Protein AF-A0A8H7WLV5-F1 (afdb_monomer_lite)

Secondary structure (DSSP, 8-state):
-PPPPPTTTTTSPPPTTEEEE---TTS-TTTTHHHHHHSSS--SEEEEES--SEETTEE--HHHHTS-TT-EEEEEEETT-TTS-HHHHHHHHHH-SSEEEEEEETT--TT---SSHHHHHHHHHHHHHHHHHHHH---TT--EEEEEEETTTTEEEEPPPBPPP---------EEEE---TTSTT---EEEE--

Structure (mmCIF, N/CA/C/O backbone):
data_AF-A0A8H7WLV5-F1
#
_entry.id   AF-A0A8H7WLV5-F1
#
loop_
_atom_site.group_PDB
_atom_site.id
_at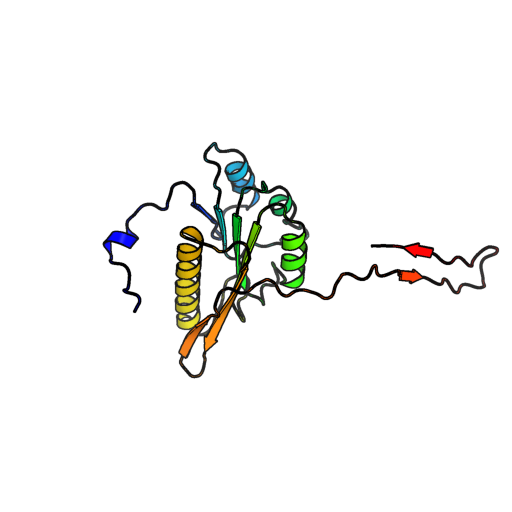om_site.type_symbol
_atom_site.label_atom_id
_atom_site.label_alt_id
_atom_site.label_comp_id
_atom_site.label_asym_id
_atom_site.label_entity_id
_atom_site.label_seq_id
_atom_site.pdbx_PDB_ins_code
_atom_site.Cartn_x
_atom_site.Cartn_y
_atom_site.Cartn_z
_atom_site.occupancy
_atom_site.B_iso_or_equiv
_atom_site.auth_seq_id
_atom_site.auth_comp_id
_atom_site.auth_asym_id
_atom_site.auth_atom_id
_atom_site.pdbx_PDB_model_num
ATOM 1 N N . MET A 1 1 ? 4.179 -26.508 -5.747 1.00 32.81 1 MET A N 1
ATOM 2 C CA . MET A 1 1 ? 3.896 -26.427 -7.196 1.00 32.81 1 MET A CA 1
ATOM 3 C C . MET A 1 1 ? 2.504 -25.824 -7.330 1.00 32.81 1 MET A C 1
ATOM 5 O O . MET A 1 1 ? 1.535 -26.512 -7.042 1.00 32.81 1 MET A O 1
ATOM 9 N N . ILE A 1 2 ? 2.402 -24.517 -7.576 1.00 32.66 2 ILE A N 1
ATOM 10 C CA . ILE A 1 2 ? 1.116 -23.800 -7.584 1.00 32.66 2 ILE A CA 1
ATOM 11 C C . ILE A 1 2 ? 0.597 -23.813 -9.023 1.00 32.66 2 ILE A C 1
ATOM 13 O O . ILE A 1 2 ? 1.328 -23.439 -9.938 1.00 32.66 2 ILE A O 1
ATOM 17 N N . ARG A 1 3 ? -0.619 -24.326 -9.232 1.00 37.84 3 ARG A N 1
ATOM 18 C CA . ARG A 1 3 ? -1.280 -24.312 -10.543 1.00 37.84 3 ARG A CA 1
ATOM 19 C C . ARG A 1 3 ? -1.907 -22.941 -10.768 1.00 37.84 3 ARG A C 1
ATOM 21 O O . ARG A 1 3 ? -2.529 -22.406 -9.856 1.00 37.84 3 ARG A O 1
ATOM 28 N N . ASN A 1 4 ? -1.775 -22.422 -11.986 1.00 33.53 4 ASN A N 1
ATOM 29 C CA . ASN A 1 4 ? -2.560 -21.273 -12.422 1.00 33.53 4 ASN A CA 1
ATOM 30 C C . ASN A 1 4 ? -4.058 -21.603 -12.291 1.00 33.53 4 ASN A C 1
ATOM 32 O O . ASN A 1 4 ? -4.455 -22.708 -12.686 1.00 33.53 4 ASN A O 1
ATOM 36 N N . PRO A 1 5 ? -4.873 -20.688 -11.740 1.00 37.78 5 PRO A N 1
ATOM 37 C CA . PRO A 1 5 ? -6.309 -20.890 -11.628 1.00 37.78 5 PRO A CA 1
ATOM 38 C C . PRO A 1 5 ? -6.937 -20.999 -13.019 1.00 37.78 5 PRO A C 1
ATOM 40 O O . PRO A 1 5 ? -6.483 -20.377 -13.984 1.00 37.78 5 PRO A O 1
ATOM 43 N N . SER A 1 6 ? -7.961 -21.841 -13.132 1.00 39.47 6 SER A N 1
ATOM 44 C CA . SER A 1 6 ? -8.638 -22.073 -14.410 1.00 39.47 6 SER A CA 1
ATOM 45 C C . SER A 1 6 ? -9.477 -20.850 -14.822 1.00 39.47 6 SER A C 1
ATOM 47 O O . SER A 1 6 ? -9.918 -20.099 -1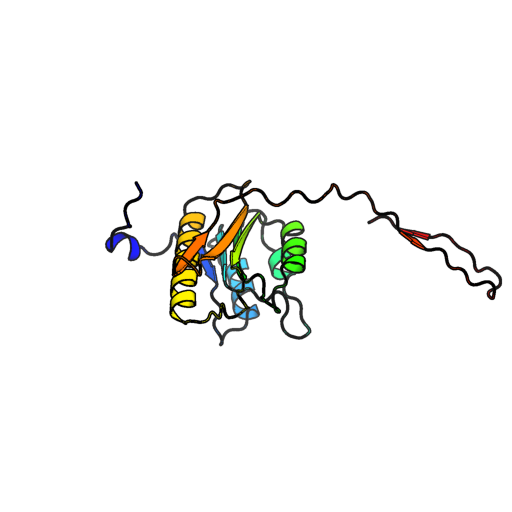3.949 1.00 39.47 6 SER A O 1
ATOM 49 N N . PRO A 1 7 ? -9.769 -20.655 -16.122 1.00 38.69 7 PRO A N 1
ATOM 50 C CA . PRO A 1 7 ? -10.591 -19.539 -16.603 1.00 38.69 7 PRO A CA 1
ATOM 51 C C . PRO A 1 7 ? -11.974 -19.430 -15.933 1.00 38.69 7 PRO A C 1
ATOM 53 O O . PRO A 1 7 ? -12.512 -18.335 -15.812 1.00 38.69 7 PRO A O 1
ATOM 56 N N . GLU A 1 8 ? -12.530 -20.542 -15.443 1.00 39.97 8 GLU A N 1
ATOM 57 C CA . GLU A 1 8 ? -13.825 -20.587 -14.742 1.00 39.97 8 GLU A CA 1
ATOM 58 C C . GLU A 1 8 ? -13.764 -20.024 -13.310 1.00 39.97 8 GLU A C 1
ATOM 60 O O . GLU A 1 8 ? -14.778 -19.622 -12.734 1.00 39.97 8 GLU A O 1
ATOM 65 N N . GLU A 1 9 ? -12.569 -19.960 -12.720 1.00 42.94 9 GLU A N 1
ATOM 66 C CA . GLU A 1 9 ? -12.344 -19.377 -11.394 1.00 42.94 9 GLU A CA 1
ATOM 67 C C . GLU A 1 9 ? -12.335 -17.840 -11.446 1.00 42.94 9 GLU A C 1
ATOM 69 O O . GLU A 1 9 ? -12.682 -17.185 -10.465 1.00 42.94 9 GLU A O 1
ATOM 74 N N . ILE A 1 10 ? -12.033 -17.275 -12.621 1.00 46.69 10 ILE A N 1
ATOM 75 C CA . ILE A 1 10 ? -11.990 -15.831 -12.903 1.00 46.69 10 ILE A CA 1
ATOM 76 C C . ILE A 1 10 ? -13.409 -15.246 -13.053 1.00 46.69 10 ILE A C 1
ATOM 78 O O . ILE A 1 10 ? -13.617 -14.056 -12.838 1.00 46.69 10 ILE A O 1
ATOM 82 N N . THR A 1 11 ? -14.411 -16.074 -13.371 1.00 37.88 11 THR A N 1
ATOM 83 C CA . THR A 1 11 ? -15.799 -15.632 -13.612 1.00 37.88 11 THR A CA 1
ATOM 84 C C . THR A 1 11 ? -16.704 -15.664 -12.381 1.00 37.88 11 THR A C 1
ATOM 86 O O . THR A 1 11 ? -17.881 -15.311 -12.477 1.00 37.88 11 THR A O 1
ATOM 89 N N . ARG A 1 12 ? -16.208 -16.104 -11.217 1.00 38.47 12 ARG A N 1
ATOM 90 C CA . ARG A 1 12 ? -17.021 -16.090 -9.994 1.00 38.47 12 ARG A CA 1
ATOM 91 C C . ARG A 1 12 ? -17.191 -14.642 -9.522 1.00 38.47 12 ARG A C 1
ATOM 93 O O . ARG A 1 12 ? -16.189 -13.935 -9.422 1.00 38.47 12 ARG A O 1
ATOM 100 N N . PRO A 1 13 ? -18.421 -14.187 -9.212 1.00 43.72 13 PRO A N 1
ATOM 101 C CA . PRO A 1 13 ? -18.597 -12.879 -8.597 1.00 43.72 13 PRO A CA 1
ATOM 102 C C . PRO A 1 13 ? -17.759 -12.824 -7.311 1.00 43.72 13 PRO A C 1
ATOM 104 O O . PRO A 1 13 ? -17.669 -13.844 -6.612 1.00 43.72 13 PRO A O 1
ATOM 107 N N . PRO A 1 14 ? -17.125 -11.678 -7.000 1.00 45.34 14 PRO A N 1
ATOM 108 C CA . PRO A 1 14 ? -16.329 -11.558 -5.790 1.00 45.34 14 PRO A CA 1
ATOM 109 C C . PRO A 1 14 ? -17.186 -11.944 -4.573 1.00 45.34 14 PRO A C 1
ATOM 111 O O . PRO A 1 14 ? -18.399 -11.701 -4.577 1.00 45.34 14 PRO A O 1
ATOM 114 N N . PRO A 1 15 ? -16.595 -12.570 -3.537 1.00 48.91 15 PRO A N 1
ATOM 115 C CA . PRO A 1 15 ? -17.308 -12.854 -2.299 1.00 48.91 15 PRO A CA 1
ATOM 116 C C . PRO A 1 15 ? -18.013 -11.586 -1.813 1.00 48.91 15 PRO A C 1
ATOM 118 O O . PRO A 1 15 ? -17.428 -10.505 -1.882 1.00 48.91 15 PRO A O 1
ATOM 121 N N . ARG A 1 16 ? -19.245 -11.722 -1.310 1.00 47.66 16 ARG A N 1
ATOM 122 C CA . ARG A 1 16 ? -20.119 -10.601 -0.906 1.00 47.66 16 ARG A CA 1
ATOM 123 C C . ARG A 1 16 ? -19.514 -9.661 0.157 1.00 47.66 16 ARG A C 1
ATOM 125 O O . ARG A 1 16 ? -20.081 -8.607 0.401 1.00 47.66 16 ARG A O 1
ATOM 132 N N . ASP A 1 17 ? -18.358 -10.014 0.719 1.00 55.78 17 ASP A N 1
ATOM 133 C CA . ASP A 1 17 ? -17.666 -9.302 1.798 1.00 55.78 17 ASP A CA 1
ATOM 134 C C . ASP A 1 17 ? -16.475 -8.443 1.329 1.00 55.78 17 ASP A C 1
ATOM 136 O O . ASP A 1 17 ? -15.758 -7.892 2.166 1.00 55.78 17 ASP A O 1
ATOM 140 N N . LEU A 1 18 ? -16.203 -8.365 0.019 1.00 49.47 18 LEU A N 1
ATOM 141 C CA . LEU A 1 18 ? -15.077 -7.600 -0.525 1.00 49.47 18 LEU A CA 1
ATOM 142 C C . LEU A 1 18 ? -15.554 -6.309 -1.193 1.00 49.47 18 LEU A C 1
ATOM 144 O O . LEU A 1 18 ? -16.202 -6.348 -2.237 1.00 49.47 18 LEU A O 1
ATOM 148 N N . THR A 1 19 ? -15.128 -5.168 -0.649 1.00 67.25 19 THR A N 1
ATOM 149 C CA . THR A 1 19 ? -15.231 -3.877 -1.340 1.00 67.25 19 THR A CA 1
ATOM 150 C C . THR A 1 19 ? -13.873 -3.509 -1.935 1.00 67.25 19 THR A C 1
ATOM 152 O O . THR A 1 19 ? -12.899 -3.289 -1.210 1.00 67.25 19 THR A O 1
ATOM 155 N N . LEU A 1 20 ? -13.800 -3.465 -3.268 1.00 54.56 20 LEU A N 1
ATOM 156 C CA . LEU A 1 20 ? -12.628 -3.005 -4.012 1.00 54.56 20 LEU A CA 1
ATOM 157 C C . LEU A 1 20 ? -12.786 -1.520 -4.339 1.00 54.56 20 LEU A C 1
ATOM 159 O O . LEU A 1 20 ? -13.750 -1.128 -4.996 1.00 54.56 20 LEU A O 1
ATOM 163 N N . LEU A 1 21 ? -11.821 -0.706 -3.921 1.00 59.03 21 LEU A N 1
ATOM 164 C CA . LEU A 1 21 ? -11.790 0.720 -4.216 1.00 59.03 21 LEU A CA 1
ATOM 165 C C . LEU A 1 21 ? -10.632 1.004 -5.169 1.00 59.03 21 LEU A C 1
ATOM 167 O O . LEU A 1 21 ? -9.464 0.953 -4.781 1.00 59.03 21 LEU A O 1
ATOM 171 N N . ALA A 1 22 ? -10.974 1.297 -6.421 1.00 43.03 22 ALA A N 1
ATOM 172 C CA . ALA A 1 22 ? -10.044 1.803 -7.422 1.00 43.03 22 ALA A CA 1
ATOM 173 C C . ALA A 1 22 ? -10.289 3.306 -7.641 1.00 43.03 22 ALA A C 1
ATOM 175 O O . ALA A 1 22 ? -11.436 3.759 -7.544 1.00 43.03 22 ALA A O 1
ATOM 176 N N . PRO A 1 23 ? -9.252 4.099 -7.957 1.00 40.16 23 PRO A N 1
ATOM 177 C CA . PRO A 1 23 ? -9.431 5.504 -8.292 1.00 40.16 23 PRO A CA 1
ATOM 178 C C . PRO A 1 23 ? -10.217 5.638 -9.607 1.00 40.16 23 PRO A C 1
ATOM 180 O O . PRO A 1 23 ? -9.694 5.441 -10.700 1.00 40.16 23 PRO A O 1
ATOM 183 N N . SER A 1 24 ? -11.492 6.012 -9.517 1.00 37.00 24 SER A N 1
ATOM 184 C CA . SER A 1 24 ? -12.191 6.646 -10.635 1.00 37.00 24 SER A CA 1
ATOM 185 C C . SER A 1 24 ? -11.744 8.105 -10.699 1.00 37.00 24 SER A C 1
ATOM 187 O O . SER A 1 24 ? -11.886 8.843 -9.725 1.00 37.00 24 SER A O 1
ATOM 189 N N . SER A 1 25 ? -11.252 8.553 -11.855 1.00 43.41 25 SER A N 1
ATOM 190 C CA . SER A 1 25 ? -10.882 9.954 -12.109 1.00 43.41 25 SER A CA 1
ATOM 191 C C . SER A 1 25 ? -12.072 10.930 -12.084 1.00 43.41 25 SER A C 1
ATOM 193 O O . SER A 1 25 ? -11.874 12.132 -12.252 1.00 43.41 25 SER A O 1
ATOM 195 N N . SER A 1 26 ? -13.301 10.445 -11.862 1.00 42.16 26 SER A N 1
ATOM 196 C CA . SER A 1 26 ? -14.536 11.230 -12.000 1.00 42.16 26 SER A CA 1
ATOM 197 C C . SER A 1 26 ? -15.448 11.256 -10.770 1.00 42.16 26 SER A C 1
ATOM 199 O O . SER A 1 26 ? -16.404 12.027 -10.764 1.00 42.16 26 SER A O 1
ATOM 201 N N . LEU A 1 27 ? -15.164 10.486 -9.712 1.00 39.72 27 LEU A N 1
ATOM 202 C CA . LEU A 1 27 ? -16.006 10.453 -8.509 1.00 39.72 27 LEU A CA 1
ATOM 203 C C . LEU A 1 27 ? -15.229 10.899 -7.272 1.00 39.72 27 LEU A C 1
ATOM 205 O O . LEU A 1 27 ? -14.125 10.436 -6.981 1.00 39.72 27 LEU A O 1
ATOM 209 N N . SER A 1 28 ? -15.813 11.851 -6.549 1.00 44.19 28 SER A N 1
ATOM 210 C CA . SER A 1 28 ? -15.274 12.364 -5.300 1.00 44.19 28 SER A CA 1
ATOM 211 C C . SER A 1 28 ? -15.288 11.254 -4.257 1.00 44.19 28 SER A C 1
ATOM 213 O O . SER A 1 28 ? -16.287 10.578 -4.039 1.00 44.19 28 SER A O 1
ATOM 215 N N . THR A 1 29 ? -14.179 11.102 -3.543 1.00 47.47 29 THR A N 1
ATOM 216 C CA . THR A 1 29 ? -14.049 10.136 -2.457 1.00 47.47 29 THR A CA 1
ATOM 217 C C . THR A 1 29 ? -15.059 10.335 -1.317 1.00 47.47 29 THR A C 1
ATOM 219 O O . THR A 1 29 ? -15.290 9.423 -0.529 1.00 47.47 29 THR A O 1
ATOM 222 N N . ARG A 1 30 ? -15.689 11.517 -1.246 1.00 45.19 30 ARG A N 1
ATOM 223 C CA . ARG A 1 30 ? -16.778 11.820 -0.308 1.00 45.19 30 ARG A CA 1
ATOM 224 C C . ARG A 1 30 ? -18.106 11.152 -0.658 1.00 45.19 30 ARG A C 1
ATOM 226 O O . ARG A 1 30 ? -18.938 11.050 0.233 1.00 45.19 30 ARG A O 1
ATOM 233 N N . ASP A 1 31 ? -18.301 10.704 -1.895 1.00 49.72 31 ASP A N 1
ATOM 234 C CA . ASP A 1 31 ? -19.613 10.219 -2.335 1.00 49.72 31 ASP A CA 1
ATOM 235 C C . ASP A 1 31 ? -19.831 8.738 -1.984 1.00 49.72 31 ASP A C 1
ATOM 237 O O . ASP A 1 31 ? -20.970 8.307 -1.865 1.00 49.72 31 ASP A O 1
ATOM 241 N N . TRP A 1 32 ? -18.761 7.965 -1.744 1.00 53.06 32 TRP A N 1
ATOM 242 C CA . TRP A 1 32 ? -18.855 6.517 -1.500 1.00 53.06 32 TRP A CA 1
ATOM 243 C C . TRP A 1 32 ? -18.393 6.054 -0.112 1.00 53.06 32 TRP A C 1
ATOM 245 O O . TRP A 1 32 ? -18.876 5.031 0.364 1.00 53.06 32 TRP A O 1
ATOM 255 N N . LEU A 1 33 ? -17.499 6.779 0.577 1.00 52.62 33 LEU A N 1
ATOM 256 C CA . LEU A 1 33 ? -17.068 6.403 1.937 1.00 52.62 33 LEU A CA 1
ATOM 257 C C . LEU A 1 33 ? -18.229 6.359 2.943 1.00 52.62 33 LEU A C 1
ATOM 259 O O . LEU A 1 33 ? -18.314 5.377 3.678 1.00 52.62 33 LEU A O 1
ATOM 263 N N . PRO A 1 34 ? -19.156 7.340 2.963 1.00 49.75 34 PRO A N 1
ATOM 264 C CA . PRO A 1 34 ? -20.354 7.232 3.786 1.00 49.75 34 PRO A CA 1
ATOM 265 C C . PRO A 1 34 ? -21.195 6.015 3.388 1.00 49.75 34 PRO A C 1
ATOM 267 O O . PRO A 1 34 ? -21.718 5.327 4.248 1.00 49.75 34 PRO A O 1
ATOM 270 N N . GLN A 1 35 ? -21.283 5.690 2.100 1.00 43.31 35 GLN A N 1
ATOM 271 C CA . GLN A 1 35 ? -22.121 4.591 1.625 1.00 43.31 35 GLN A CA 1
ATOM 272 C C . GLN A 1 35 ? -21.576 3.211 2.041 1.00 43.31 35 GLN A C 1
ATOM 274 O O . GLN A 1 35 ? -22.338 2.378 2.517 1.00 43.31 35 GLN A O 1
ATOM 279 N N . VAL A 1 36 ? -20.252 3.010 2.006 1.00 49.59 36 VAL A N 1
ATOM 280 C CA . VAL A 1 36 ? -19.587 1.816 2.577 1.00 49.59 36 VAL A CA 1
ATOM 281 C C . VAL A 1 36 ? -19.736 1.749 4.105 1.00 49.59 36 VAL A C 1
ATOM 283 O O . VAL A 1 36 ? -19.780 0.661 4.671 1.00 49.59 36 VAL A O 1
ATOM 286 N N . LEU A 1 37 ? -19.832 2.898 4.782 1.00 49.81 37 LEU A N 1
ATOM 287 C CA . LEU A 1 37 ? -20.054 2.978 6.229 1.00 49.81 37 LEU A CA 1
ATOM 288 C C . LEU A 1 37 ? -21.523 2.746 6.645 1.00 49.81 37 LEU A C 1
ATOM 290 O O . LEU A 1 37 ? -21.756 2.475 7.822 1.00 49.81 37 LEU A O 1
ATOM 294 N N . PHE A 1 38 ? -22.498 2.857 5.729 1.00 45.75 38 PHE A N 1
ATOM 295 C CA . PHE A 1 38 ? -23.932 2.869 6.067 1.00 45.75 38 PHE A CA 1
ATOM 296 C C . PHE A 1 38 ? -24.814 1.829 5.344 1.00 45.75 38 PHE A C 1
ATOM 298 O O . PHE A 1 38 ? -25.936 1.614 5.805 1.00 45.75 38 PHE A O 1
ATOM 305 N N . ASP A 1 39 ? -24.355 1.144 4.288 1.00 42.94 39 ASP A N 1
ATOM 306 C CA . ASP A 1 39 ? -25.128 0.061 3.657 1.00 42.94 39 ASP A CA 1
ATOM 307 C C . ASP A 1 39 ? -24.898 -1.298 4.351 1.00 42.94 39 ASP A C 1
ATOM 309 O O . ASP A 1 39 ? -23.778 -1.731 4.608 1.00 42.94 39 ASP A O 1
ATOM 313 N N . THR A 1 40 ? -26.002 -1.984 4.655 1.00 40.12 40 THR A N 1
ATOM 314 C CA . THR A 1 40 ? -26.174 -3.166 5.526 1.00 40.12 40 THR A CA 1
ATOM 315 C C . THR A 1 40 ? -25.571 -4.490 5.019 1.00 40.12 40 THR A C 1
ATOM 317 O O . THR A 1 40 ? -26.116 -5.568 5.261 1.00 40.12 40 THR A O 1
ATOM 320 N N . VAL A 1 41 ? -24.430 -4.439 4.338 1.00 46.88 41 VAL A N 1
ATOM 321 C CA . VAL A 1 41 ? -23.518 -5.577 4.180 1.00 46.88 41 VAL A CA 1
ATOM 322 C C . VAL A 1 41 ? -22.194 -5.108 4.765 1.00 46.88 41 VAL A C 1
ATOM 324 O O . VAL A 1 41 ? -21.442 -4.418 4.086 1.00 46.88 41 VAL A O 1
ATOM 327 N N . GLU A 1 42 ? -21.944 -5.401 6.046 1.00 55.31 42 GLU A N 1
ATOM 328 C CA . GLU A 1 42 ? -20.694 -5.030 6.723 1.00 55.31 42 GLU A CA 1
ATOM 329 C C . GLU A 1 42 ? -19.508 -5.641 5.965 1.00 55.31 42 GLU A C 1
ATOM 331 O O . GLU A 1 42 ? -19.136 -6.798 6.176 1.00 55.31 42 GLU A O 1
ATOM 336 N N . ALA A 1 43 ? -18.918 -4.882 5.042 1.00 63.75 43 ALA A N 1
ATOM 337 C CA . ALA A 1 43 ? -17.725 -5.309 4.339 1.00 63.75 43 ALA A CA 1
ATOM 338 C C . ALA A 1 43 ? -16.603 -5.455 5.372 1.00 63.75 43 ALA A C 1
ATOM 340 O O . ALA A 1 43 ? -16.023 -4.476 5.839 1.00 63.75 43 ALA A O 1
ATOM 341 N N . SER A 1 44 ? -16.290 -6.698 5.741 1.00 87.12 44 SER A N 1
ATOM 342 C CA . SER A 1 44 ? -15.209 -7.000 6.687 1.00 87.12 44 SER A CA 1
ATOM 343 C C . SER A 1 44 ? -13.820 -6.735 6.098 1.00 87.12 44 SER A C 1
ATOM 345 O O . SER A 1 44 ? -12.823 -6.798 6.817 1.00 87.12 44 SER A O 1
ATOM 347 N N . LYS A 1 45 ? -13.735 -6.461 4.788 1.00 92.00 45 LYS A N 1
ATOM 348 C CA . LYS A 1 45 ? -12.486 -6.289 4.046 1.00 92.00 45 LYS A CA 1
ATOM 349 C C . LYS A 1 45 ? -12.575 -5.131 3.064 1.00 92.00 45 LYS A C 1
ATOM 351 O O . LYS A 1 45 ? -13.526 -5.018 2.288 1.00 92.00 45 LYS A O 1
ATOM 356 N N . LEU A 1 46 ? -11.517 -4.334 3.046 1.00 94.31 46 LEU A N 1
ATOM 357 C CA . LEU A 1 46 ? -11.383 -3.158 2.208 1.00 94.31 46 LEU A CA 1
ATOM 358 C C . LEU A 1 46 ? -10.034 -3.179 1.499 1.00 94.31 46 LEU A C 1
ATOM 360 O O . LEU A 1 46 ? -8.998 -3.242 2.153 1.00 94.31 46 LEU A O 1
ATOM 364 N N . VAL A 1 47 ? -10.035 -3.114 0.170 1.00 95.31 47 VAL A N 1
ATOM 365 C CA . VAL A 1 47 ? -8.798 -3.008 -0.617 1.00 95.31 47 VAL A CA 1
ATOM 366 C C . VAL A 1 47 ? -8.738 -1.628 -1.251 1.00 95.31 47 VAL A C 1
ATOM 368 O O . VAL A 1 47 ? -9.640 -1.246 -1.997 1.00 95.31 47 VAL A O 1
ATOM 371 N N . MET A 1 48 ? -7.673 -0.890 -0.951 1.00 94.50 48 MET A N 1
ATOM 372 C CA . MET A 1 48 ? -7.454 0.482 -1.388 1.00 94.50 48 MET A CA 1
ATOM 373 C C . MET A 1 48 ? -6.247 0.568 -2.316 1.00 94.50 48 MET A C 1
ATOM 375 O O . MET A 1 48 ? -5.105 0.481 -1.862 1.00 94.50 48 MET A O 1
ATOM 379 N N . PHE A 1 49 ? -6.499 0.798 -3.602 1.00 93.38 49 PHE A N 1
ATOM 380 C CA . PHE A 1 49 ? -5.451 1.165 -4.551 1.00 93.38 49 PHE A CA 1
ATOM 381 C C . PHE A 1 49 ? -5.271 2.681 -4.556 1.00 93.38 49 PHE A C 1
ATOM 383 O O . PHE A 1 49 ? -6.259 3.412 -4.642 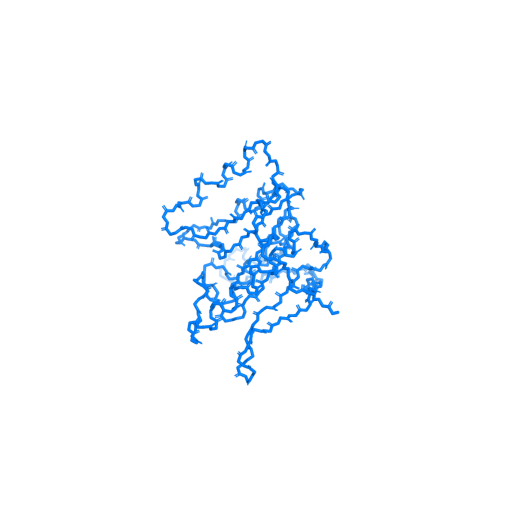1.00 93.38 49 PHE A O 1
ATOM 390 N N . THR A 1 50 ? -4.015 3.133 -4.454 1.00 90.38 50 THR A N 1
ATOM 391 C CA . THR A 1 50 ? -3.615 4.545 -4.640 1.00 90.38 50 THR A CA 1
ATOM 392 C C . THR A 1 50 ? -4.508 5.524 -3.861 1.00 90.38 50 THR A C 1
ATOM 394 O O . THR A 1 50 ? -5.085 6.451 -4.426 1.00 90.38 50 THR A O 1
ATOM 397 N N . TYR A 1 51 ? -4.711 5.283 -2.561 1.00 90.25 51 TYR A N 1
ATOM 398 C CA . TYR A 1 51 ? -5.535 6.141 -1.705 1.00 90.25 51 TYR A CA 1
ATOM 399 C C . TYR A 1 51 ? -4.818 7.467 -1.410 1.00 90.25 51 TYR A C 1
ATOM 401 O O . TYR A 1 51 ? -3.782 7.453 -0.746 1.00 90.25 51 TYR A O 1
ATOM 409 N N . PRO A 1 52 ? -5.361 8.626 -1.825 1.00 89.75 52 PRO A N 1
ATOM 410 C CA . PRO A 1 52 ? -4.742 9.909 -1.524 1.00 89.75 52 PRO A CA 1
ATOM 411 C C . PRO A 1 52 ? -5.044 10.308 -0.073 1.00 89.75 52 PRO A C 1
ATOM 413 O O . PRO A 1 52 ? -6.184 10.657 0.258 1.00 89.75 52 PRO A O 1
ATOM 416 N N . LEU A 1 53 ? -4.017 10.299 0.782 1.00 89.06 53 LEU A N 1
ATOM 417 C CA . LEU A 1 53 ? -4.094 10.835 2.146 1.00 89.06 53 LEU A CA 1
ATOM 418 C C . LEU A 1 53 ? -4.239 12.355 2.145 1.00 89.06 53 LEU A C 1
ATOM 420 O O . LEU A 1 53 ? -4.930 12.912 2.999 1.00 89.06 53 LEU A O 1
ATOM 424 N N . VAL A 1 54 ? -3.607 13.016 1.177 1.00 85.81 54 VAL A N 1
ATOM 425 C CA . VAL A 1 54 ? -3.654 14.466 0.997 1.00 85.81 54 VAL A CA 1
ATOM 426 C C . VAL A 1 54 ? -4.257 14.781 -0.366 1.00 85.81 54 VAL A C 1
ATOM 428 O O . VAL A 1 54 ? -3.856 14.229 -1.389 1.00 85.81 54 VAL A O 1
ATOM 431 N N . ARG A 1 55 ? -5.232 15.694 -0.398 1.00 80.00 55 ARG A N 1
ATOM 432 C CA . ARG A 1 55 ? -5.803 16.233 -1.637 1.00 80.00 55 ARG A CA 1
ATOM 433 C C . ARG A 1 55 ? -5.895 17.753 -1.542 1.00 80.00 55 ARG A C 1
ATOM 435 O O . ARG A 1 55 ? -6.823 18.300 -0.943 1.00 80.00 55 ARG A O 1
ATOM 442 N N . GLY A 1 56 ? -4.931 18.440 -2.153 1.00 82.44 56 GLY A N 1
ATOM 443 C CA . GLY A 1 56 ? -4.781 19.889 -2.007 1.00 82.44 56 GLY A CA 1
ATOM 444 C C . GLY A 1 56 ? -4.451 20.253 -0.557 1.00 82.44 56 GLY A C 1
ATOM 445 O O . GLY A 1 56 ? -3.538 19.683 0.022 1.00 82.44 56 GLY A O 1
ATOM 446 N N . LEU A 1 57 ? -5.220 21.166 0.041 1.00 77.50 57 LEU A N 1
ATOM 447 C CA . LEU A 1 57 ? -5.050 21.588 1.441 1.00 77.50 57 LEU A CA 1
ATOM 448 C C . LEU A 1 57 ? -5.796 20.702 2.456 1.00 77.50 57 LEU A C 1
ATOM 450 O O . LEU A 1 57 ? -5.872 21.055 3.629 1.00 77.50 57 LEU A O 1
ATOM 454 N N . LYS A 1 58 ? -6.427 19.608 2.012 1.00 79.00 58 LYS A N 1
ATOM 455 C CA . LYS A 1 58 ? -7.261 18.758 2.869 1.00 79.00 58 LYS A CA 1
ATOM 456 C C . LYS A 1 58 ? -6.640 17.386 3.059 1.00 79.00 58 LYS A C 1
ATOM 458 O O . LYS A 1 58 ? -6.314 16.705 2.087 1.00 79.00 58 LYS A O 1
ATOM 463 N N . GLU A 1 59 ? -6.571 16.976 4.314 1.00 85.00 59 GLU A N 1
ATOM 464 C CA . GLU A 1 59 ? -6.206 15.625 4.720 1.00 85.00 59 GLU A CA 1
ATOM 465 C C . GLU A 1 59 ? -7.456 14.740 4.781 1.00 85.00 59 GLU A C 1
ATOM 467 O O . GLU A 1 59 ? -8.570 15.218 5.017 1.00 85.00 59 GLU A O 1
ATOM 472 N N . ARG A 1 60 ? -7.278 13.449 4.499 1.00 84.69 60 ARG A N 1
ATOM 473 C CA . ARG A 1 60 ? -8.358 12.464 4.330 1.00 84.69 60 ARG A CA 1
ATOM 474 C C . ARG A 1 60 ? -8.142 11.199 5.154 1.00 84.69 60 ARG A C 1
ATOM 476 O O . ARG A 1 60 ? -8.459 10.088 4.730 1.00 84.69 60 ARG A O 1
ATOM 483 N N . TYR A 1 61 ? -7.498 11.353 6.304 1.00 87.56 61 TYR A N 1
ATOM 484 C CA . TYR A 1 61 ? -7.246 10.238 7.209 1.00 87.56 61 TYR A CA 1
ATOM 485 C C . TYR A 1 61 ? -8.367 10.045 8.232 1.00 87.56 61 TYR A C 1
ATOM 487 O O . TYR A 1 61 ? -8.481 8.954 8.776 1.00 87.56 61 TYR A O 1
ATOM 495 N N . GLU A 1 62 ? -9.209 11.053 8.486 1.00 88.44 62 GLU A N 1
ATOM 496 C CA . GLU A 1 62 ? -10.304 10.947 9.464 1.00 88.44 62 GLU A CA 1
ATOM 497 C C . GLU A 1 62 ? -11.279 9.824 9.095 1.00 88.44 62 GLU A C 1
ATOM 499 O O . GLU A 1 62 ? -11.705 9.061 9.959 1.00 88.44 62 GLU A O 1
ATOM 504 N N . GLU A 1 63 ? -11.562 9.641 7.799 1.00 88.50 63 GLU A N 1
ATOM 505 C CA . GLU A 1 63 ? -12.403 8.532 7.345 1.00 88.50 63 GLU A CA 1
ATOM 506 C C . GLU A 1 63 ? -11.752 7.163 7.609 1.00 88.50 63 GLU A C 1
ATOM 508 O O . GLU A 1 63 ? -12.454 6.200 7.903 1.00 88.50 63 GLU A O 1
ATOM 513 N N . LEU A 1 64 ? -10.416 7.073 7.559 1.00 91.31 64 LEU A N 1
ATOM 514 C CA . LEU A 1 64 ? -9.674 5.850 7.887 1.00 91.31 64 LEU A CA 1
ATOM 515 C C . LEU A 1 64 ? -9.690 5.568 9.395 1.00 91.31 64 LEU A C 1
ATOM 517 O O . LEU A 1 64 ? -9.818 4.417 9.808 1.00 91.31 64 LEU A O 1
ATOM 521 N N . LEU A 1 65 ? -9.578 6.612 10.222 1.00 93.19 65 LEU A N 1
ATOM 522 C CA . LEU A 1 65 ? -9.636 6.498 11.683 1.00 93.19 65 LEU A CA 1
ATOM 523 C C . LEU A 1 65 ? -11.037 6.124 12.185 1.00 93.19 65 LEU A C 1
ATOM 525 O O . LEU A 1 65 ? -11.161 5.468 13.220 1.00 93.19 65 LEU A O 1
ATOM 529 N N . ALA A 1 66 ? -12.075 6.505 11.440 1.00 91.31 66 ALA A N 1
ATOM 530 C CA . ALA A 1 66 ? -13.463 6.167 11.731 1.00 91.31 66 ALA A CA 1
ATOM 531 C C . ALA A 1 66 ? -13.841 4.714 11.379 1.00 91.31 66 ALA A C 1
ATOM 533 O O . ALA A 1 66 ? -14.917 4.263 11.776 1.00 91.31 66 ALA A O 1
ATOM 534 N N . LEU A 1 67 ? -12.988 3.969 10.661 1.00 89.62 67 LEU A N 1
ATOM 535 C CA . LEU A 1 67 ? -13.273 2.580 10.293 1.00 89.62 67 LEU A CA 1
ATOM 536 C C . LEU A 1 67 ? -13.444 1.689 11.530 1.00 89.62 67 LEU A C 1
ATOM 538 O O . LEU A 1 67 ? -12.686 1.758 12.504 1.00 89.62 67 LEU A O 1
ATOM 542 N N . HIS A 1 68 ? -14.448 0.813 11.467 1.00 92.19 68 HIS A N 1
ATOM 543 C CA . HIS A 1 68 ? -14.762 -0.109 12.550 1.00 92.19 68 HIS A CA 1
ATOM 544 C C . HIS A 1 68 ? -13.611 -1.117 12.763 1.00 92.19 68 HIS A C 1
ATOM 546 O O . HIS A 1 68 ? -13.038 -1.600 11.787 1.00 92.19 68 HIS A O 1
ATOM 552 N N . PRO A 1 69 ? -13.276 -1.502 14.011 1.00 91.44 69 PRO A N 1
ATOM 553 C CA . PRO A 1 69 ? -12.182 -2.439 14.304 1.00 91.44 69 PRO A CA 1
ATOM 554 C C . PRO A 1 69 ? -12.323 -3.837 13.679 1.00 91.44 69 PRO A C 1
ATOM 556 O O . PRO A 1 69 ? -11.332 -4.554 13.575 1.00 91.44 69 PRO A O 1
ATOM 559 N N . ASN A 1 70 ? -13.528 -4.227 13.253 1.00 90.31 70 ASN A N 1
ATOM 560 C CA . ASN A 1 70 ? -13.763 -5.501 12.558 1.00 90.31 70 ASN A CA 1
ATOM 561 C C . ASN A 1 70 ? -13.461 -5.442 11.050 1.00 90.31 70 ASN A C 1
ATOM 563 O O . ASN A 1 70 ? -13.556 -6.469 10.380 1.00 90.31 70 ASN A O 1
ATOM 567 N N . VAL A 1 71 ? -13.135 -4.262 10.516 1.00 93.62 71 VAL A N 1
ATOM 568 C CA . VAL A 1 71 ? -12.744 -4.088 9.117 1.00 93.62 71 VAL A CA 1
ATOM 569 C C . VAL A 1 71 ? -11.241 -4.300 8.992 1.00 93.62 71 VAL A C 1
ATOM 571 O O . VAL A 1 71 ? -10.447 -3.726 9.738 1.00 93.62 71 VAL A O 1
ATOM 574 N N . ASP A 1 72 ? -10.859 -5.098 8.007 1.00 96.06 72 ASP A N 1
ATOM 575 C CA . ASP A 1 72 ? -9.477 -5.295 7.604 1.00 96.06 72 ASP A CA 1
ATOM 576 C C . ASP A 1 72 ? -9.199 -4.493 6.336 1.00 96.06 72 ASP A C 1
ATOM 578 O O . ASP A 1 72 ? -9.960 -4.560 5.373 1.00 96.06 72 ASP A O 1
ATOM 582 N N . VAL A 1 73 ? -8.107 -3.734 6.323 1.00 96.50 73 VAL A N 1
ATOM 583 C CA . VAL A 1 73 ? -7.772 -2.825 5.223 1.00 96.50 73 VAL A CA 1
ATOM 584 C C . VAL A 1 73 ? -6.454 -3.235 4.586 1.00 96.50 73 VAL A C 1
ATOM 586 O O . VAL A 1 73 ? -5.436 -3.321 5.267 1.00 96.50 73 VAL A O 1
ATOM 589 N N . LEU A 1 74 ? -6.451 -3.443 3.276 1.00 97.94 74 LEU A N 1
ATOM 590 C CA . LEU A 1 74 ? -5.249 -3.609 2.473 1.00 97.94 74 LEU A CA 1
ATOM 591 C C . LEU A 1 74 ? -4.980 -2.331 1.686 1.00 97.94 74 LEU A C 1
ATOM 593 O O . LEU A 1 74 ? -5.764 -1.955 0.817 1.00 97.94 74 LEU A O 1
ATOM 597 N N . PHE A 1 75 ? -3.839 -1.708 1.944 1.00 97.69 75 PHE A N 1
ATOM 598 C CA . PHE A 1 75 ? -3.320 -0.620 1.131 1.00 97.69 75 PHE A CA 1
ATOM 599 C C . PHE A 1 75 ? -2.410 -1.177 0.036 1.00 97.69 75 PHE A C 1
ATOM 601 O O . PHE A 1 75 ? -1.498 -1.948 0.326 1.00 97.69 75 PHE A O 1
ATOM 608 N N . VAL A 1 76 ? -2.621 -0.765 -1.211 1.00 97.38 76 VAL A N 1
ATOM 609 C CA . VAL A 1 76 ? -1.721 -1.037 -2.338 1.00 97.38 76 VAL A CA 1
ATOM 610 C C . VAL A 1 76 ? -1.261 0.301 -2.893 1.00 97.38 76 VAL A C 1
ATOM 612 O O . VAL A 1 76 ? -2.024 1.000 -3.564 1.00 97.38 76 VAL A O 1
ATOM 615 N N . LEU A 1 77 ? -0.042 0.696 -2.525 1.00 96.19 77 LEU A N 1
ATOM 616 C CA . LEU A 1 77 ? 0.444 2.061 -2.715 1.00 96.19 77 LEU A CA 1
ATOM 617 C C . LEU A 1 77 ? 1.903 2.065 -3.146 1.00 96.19 77 LEU A C 1
ATOM 619 O O . LEU A 1 77 ? 2.707 1.273 -2.648 1.00 96.19 77 LEU A O 1
ATOM 623 N N . GLY A 1 78 ? 2.223 3.003 -4.028 1.00 95.88 78 GLY A N 1
ATOM 624 C CA . GLY A 1 78 ? 3.589 3.338 -4.382 1.00 95.88 78 GLY A CA 1
ATOM 625 C C . GLY A 1 78 ? 4.333 4.003 -3.225 1.00 95.88 78 GLY A C 1
ATOM 626 O O . GLY A 1 78 ? 3.746 4.789 -2.482 1.00 95.88 78 GLY A O 1
ATOM 627 N N . ASP A 1 79 ? 5.615 3.695 -3.044 1.00 94.69 79 ASP A N 1
ATOM 628 C CA . ASP A 1 79 ? 6.433 4.342 -2.008 1.00 94.69 79 ASP A CA 1
ATOM 629 C C . ASP A 1 79 ? 6.944 5.736 -2.393 1.00 94.69 79 ASP A C 1
ATOM 631 O O . ASP A 1 79 ? 7.399 6.493 -1.534 1.00 94.69 79 ASP A O 1
ATOM 635 N N . SER A 1 80 ? 6.788 6.093 -3.665 1.00 94.38 80 SER A N 1
ATOM 636 C CA . SER A 1 80 ? 7.090 7.405 -4.228 1.00 94.38 80 SER A CA 1
ATOM 637 C C . SER A 1 80 ? 5.820 8.240 -4.462 1.00 94.38 80 SER A C 1
ATOM 639 O O . SER A 1 80 ? 5.866 9.242 -5.172 1.00 94.38 80 SER A O 1
ATOM 641 N N . ASP A 1 81 ? 4.679 7.861 -3.866 1.00 93.88 81 ASP A N 1
ATOM 642 C CA . ASP A 1 81 ? 3.408 8.588 -3.981 1.00 93.88 81 ASP A CA 1
ATOM 643 C C . ASP A 1 81 ? 3.434 9.907 -3.166 1.00 93.88 81 ASP A C 1
ATOM 645 O O . ASP A 1 81 ? 3.417 9.876 -1.928 1.00 93.88 81 ASP A O 1
ATOM 649 N N . PRO A 1 82 ? 3.412 11.089 -3.819 1.00 90.75 82 PRO A N 1
ATOM 650 C CA . PRO A 1 82 ? 3.407 12.375 -3.121 1.00 90.75 82 PRO A CA 1
ATOM 651 C C . PRO A 1 82 ? 2.070 12.687 -2.429 1.00 90.75 82 PRO A C 1
ATOM 653 O O . PRO A 1 82 ? 2.011 13.547 -1.553 1.00 90.75 82 PRO A O 1
ATOM 656 N N . LEU A 1 83 ? 0.979 12.017 -2.808 1.00 91.44 83 LEU A N 1
ATOM 657 C CA . LEU A 1 83 ? -0.335 12.163 -2.177 1.00 91.44 83 LEU A CA 1
ATOM 658 C C . LEU A 1 83 ? -0.518 11.205 -0.995 1.00 91.44 83 LEU A C 1
ATOM 660 O O . LEU A 1 83 ? -1.479 11.351 -0.231 1.00 91.44 83 LEU A O 1
ATOM 664 N N . CYS A 1 84 ? 0.391 10.243 -0.825 1.00 91.31 84 CYS A N 1
ATOM 665 C CA . CYS A 1 84 ? 0.354 9.250 0.239 1.00 91.31 84 CYS A CA 1
ATOM 666 C C . CYS A 1 84 ? 1.763 8.867 0.722 1.00 91.31 84 CYS A C 1
ATOM 668 O O . CYS A 1 84 ? 2.183 7.715 0.635 1.00 91.31 84 CYS A O 1
ATOM 670 N N . HIS A 1 85 ? 2.483 9.835 1.295 1.00 90.56 85 HIS A N 1
ATOM 671 C CA . HIS A 1 85 ? 3.819 9.596 1.838 1.00 90.56 85 HIS A CA 1
ATOM 672 C C . HIS A 1 85 ? 3.859 8.430 2.840 1.00 90.56 85 HIS A C 1
ATOM 674 O O . HIS A 1 85 ? 3.081 8.391 3.798 1.00 90.56 85 HIS A O 1
ATOM 680 N N . GLU A 1 86 ? 4.840 7.538 2.677 1.00 89.94 86 GLU A N 1
ATOM 681 C CA . GLU A 1 86 ? 5.032 6.332 3.496 1.00 89.94 86 GLU A CA 1
ATOM 682 C C . GLU A 1 86 ? 5.013 6.621 5.006 1.00 89.94 86 GLU A C 1
ATOM 684 O O . GLU A 1 86 ? 4.306 5.957 5.767 1.00 89.94 86 GLU A O 1
ATOM 689 N N . MET A 1 87 ? 5.750 7.644 5.456 1.00 89.19 87 MET A N 1
ATOM 690 C CA . MET A 1 87 ? 5.789 8.014 6.875 1.00 89.19 87 MET A CA 1
ATOM 691 C C . MET A 1 87 ? 4.411 8.425 7.407 1.00 89.19 87 MET A C 1
ATOM 693 O O . MET A 1 87 ? 4.063 8.092 8.542 1.00 89.19 87 MET A O 1
ATOM 697 N N . HIS A 1 88 ? 3.620 9.121 6.588 1.00 90.81 88 HIS A N 1
ATOM 698 C CA . HIS A 1 88 ? 2.286 9.571 6.967 1.00 90.81 88 HIS A CA 1
ATOM 699 C C . HIS A 1 88 ? 1.317 8.387 7.031 1.00 90.81 88 HIS A C 1
ATOM 701 O O . HIS A 1 88 ? 0.629 8.206 8.038 1.00 90.81 88 HIS A O 1
ATOM 707 N N . LEU A 1 89 ? 1.333 7.517 6.017 1.00 92.81 89 LEU A N 1
ATOM 708 C CA . LEU A 1 89 ? 0.546 6.287 6.017 1.00 92.81 89 LEU A CA 1
ATOM 709 C C . LEU A 1 89 ? 0.864 5.421 7.236 1.00 92.81 89 LEU A C 1
ATOM 711 O O . LEU A 1 89 ? -0.052 4.965 7.918 1.00 92.81 89 LEU A O 1
ATOM 715 N N . LYS A 1 90 ? 2.149 5.228 7.554 1.00 92.56 90 LYS A N 1
ATOM 716 C CA . LYS A 1 90 ? 2.577 4.469 8.734 1.00 92.56 90 LYS A CA 1
ATOM 717 C C . LYS A 1 90 ? 1.993 5.051 10.022 1.00 92.56 90 LYS A C 1
ATOM 719 O O . LYS A 1 90 ? 1.459 4.301 10.837 1.00 92.56 90 LYS A O 1
ATOM 724 N N . ALA A 1 91 ? 2.055 6.371 10.196 1.00 92.31 91 ALA A N 1
ATOM 725 C CA . ALA A 1 91 ? 1.504 7.043 11.372 1.00 92.31 91 ALA A CA 1
ATOM 726 C C . ALA A 1 91 ? -0.021 6.876 11.484 1.00 92.31 91 ALA A C 1
ATOM 728 O O . ALA A 1 91 ? -0.539 6.669 12.581 1.00 92.31 91 ALA A O 1
ATOM 729 N N . ILE A 1 92 ? -0.742 6.926 10.361 1.00 93.88 92 ILE A N 1
ATOM 730 C CA . ILE A 1 92 ? -2.196 6.727 10.334 1.00 93.88 92 ILE A CA 1
ATOM 731 C C . ILE A 1 92 ? -2.547 5.272 10.629 1.00 93.88 92 ILE A C 1
ATOM 733 O O . ILE A 1 92 ? -3.369 5.023 11.504 1.00 93.88 92 ILE A O 1
ATOM 737 N N . ARG A 1 93 ? -1.886 4.307 9.980 1.00 95.06 93 ARG A N 1
ATOM 738 C CA . ARG A 1 93 ? -2.097 2.867 10.209 1.00 95.06 93 ARG A CA 1
ATOM 739 C C . ARG A 1 93 ? -1.922 2.479 11.678 1.00 95.06 93 ARG A C 1
ATOM 741 O O . ARG A 1 93 ? -2.667 1.645 12.174 1.00 95.06 93 ARG A O 1
ATOM 748 N N . GLN A 1 94 ? -0.991 3.118 12.388 1.00 94.12 94 GLN A N 1
ATOM 749 C CA . GLN A 1 94 ? -0.795 2.929 13.833 1.00 94.12 94 GLN A CA 1
ATOM 750 C C . GLN A 1 94 ? -1.923 3.507 14.702 1.00 94.12 94 GLN A C 1
ATOM 752 O O . GLN A 1 94 ? -2.078 3.097 15.849 1.00 94.12 94 GLN A O 1
ATOM 757 N N . ARG A 1 95 ? -2.677 4.484 14.190 1.00 94.50 95 ARG A N 1
ATOM 758 C CA . ARG A 1 95 ? -3.810 5.127 14.876 1.00 94.50 95 ARG A CA 1
ATOM 759 C C . ARG A 1 95 ? -5.158 4.504 14.511 1.00 94.50 95 ARG A C 1
ATOM 761 O O . ARG A 1 95 ? -6.129 4.706 15.236 1.00 94.50 95 ARG A O 1
ATOM 768 N N . MET A 1 96 ? -5.233 3.784 13.394 1.00 94.81 96 MET A N 1
ATOM 769 C CA . MET A 1 96 ? -6.446 3.097 12.960 1.00 94.81 96 MET A CA 1
ATOM 770 C C . MET A 1 96 ? -6.847 2.010 13.959 1.00 94.81 96 MET A C 1
ATOM 772 O O . MET A 1 96 ? -6.011 1.286 14.494 1.00 94.81 96 MET A O 1
ATOM 776 N N . ARG A 1 97 ? -8.158 1.882 14.184 1.00 94.00 97 ARG A N 1
ATOM 777 C CA . ARG A 1 97 ? -8.736 0.775 14.964 1.00 94.00 97 ARG A CA 1
ATOM 778 C C . ARG A 1 97 ? -8.865 -0.498 14.128 1.00 94.00 97 ARG A C 1
ATOM 780 O O . ARG A 1 97 ? -8.767 -1.594 14.668 1.00 94.00 97 ARG A O 1
ATOM 787 N N . ALA A 1 98 ? -9.113 -0.328 12.831 1.00 95.12 98 ALA A N 1
ATOM 788 C CA . ALA A 1 98 ? -9.106 -1.380 11.823 1.00 95.12 98 ALA A CA 1
ATOM 789 C C . ALA A 1 98 ? -7.701 -1.981 11.665 1.00 95.12 98 ALA A C 1
ATOM 791 O O . ALA A 1 98 ? -6.701 -1.263 11.747 1.00 95.12 98 ALA A O 1
ATOM 792 N N . ARG A 1 99 ? -7.612 -3.289 11.396 1.00 95.94 99 ARG A N 1
ATOM 793 C CA . ARG A 1 99 ? -6.320 -3.933 11.101 1.00 95.94 99 ARG A CA 1
ATOM 794 C C . ARG A 1 99 ? -5.882 -3.567 9.691 1.00 95.94 99 ARG A C 1
ATOM 796 O O . ARG A 1 99 ? -6.711 -3.474 8.788 1.00 95.94 99 ARG A O 1
ATOM 803 N N . THR A 1 100 ? -4.581 -3.368 9.491 1.00 97.25 100 THR A N 1
ATOM 804 C CA . THR A 1 100 ? -4.065 -2.857 8.216 1.00 97.25 100 THR A CA 1
ATOM 805 C C . THR A 1 100 ? -2.904 -3.677 7.671 1.00 97.25 100 THR A C 1
ATOM 807 O O . THR A 1 100 ? -1.971 -4.008 8.398 1.00 97.25 100 THR A O 1
ATOM 810 N N . TRP A 1 101 ? -2.937 -3.921 6.366 1.00 98.00 101 TRP A N 1
ATOM 811 C CA . TRP A 1 101 ? -1.879 -4.518 5.559 1.00 98.00 101 TRP A CA 1
ATOM 812 C C . TRP A 1 101 ? -1.424 -3.516 4.506 1.00 98.00 101 TRP A C 1
ATOM 814 O O . TRP A 1 101 ? -2.196 -2.646 4.097 1.00 98.00 101 TRP A O 1
ATOM 824 N N . TRP A 1 102 ? -0.187 -3.645 4.044 1.00 97.75 102 TRP A N 1
ATOM 825 C CA . TRP A 1 102 ? 0.367 -2.786 3.012 1.00 97.75 102 TRP A CA 1
ATOM 826 C C . TRP A 1 102 ? 1.217 -3.571 2.019 1.00 97.75 102 TRP A C 1
ATOM 828 O O . TRP A 1 102 ? 2.158 -4.271 2.389 1.00 97.75 102 TRP A O 1
ATOM 838 N N . VAL A 1 103 ? 0.871 -3.416 0.743 1.00 98.19 103 VAL A N 1
ATOM 839 C CA . VAL A 1 103 ? 1.733 -3.721 -0.394 1.00 98.19 103 VAL A CA 1
ATOM 840 C C . VAL A 1 103 ? 2.427 -2.429 -0.801 1.00 98.19 103 VAL A C 1
ATOM 842 O O . VAL A 1 103 ? 1.801 -1.526 -1.365 1.00 98.19 103 VAL A O 1
ATOM 845 N N . ARG A 1 104 ? 3.722 -2.356 -0.501 1.00 97.62 104 ARG A N 1
ATOM 846 C CA . ARG A 1 104 ? 4.620 -1.288 -0.926 1.00 97.62 104 ARG A CA 1
ATOM 847 C C . ARG A 1 104 ? 5.073 -1.560 -2.356 1.00 97.62 104 ARG A C 1
ATOM 849 O O . ARG A 1 104 ? 5.843 -2.492 -2.583 1.00 97.62 104 ARG A O 1
ATOM 856 N N . MET A 1 105 ? 4.613 -0.754 -3.305 1.00 97.69 105 MET A N 1
ATOM 857 C CA . MET A 1 105 ? 5.071 -0.807 -4.692 1.00 97.69 105 MET A CA 1
ATOM 858 C C . MET A 1 105 ? 6.291 0.104 -4.867 1.00 97.69 105 MET A C 1
ATOM 860 O O . MET A 1 105 ? 6.175 1.324 -4.769 1.00 97.69 105 MET A O 1
ATOM 864 N N . ILE A 1 106 ? 7.464 -0.488 -5.084 1.00 97.75 106 ILE A N 1
ATOM 865 C CA . ILE A 1 106 ? 8.733 0.241 -5.221 1.00 97.75 106 ILE A CA 1
ATOM 866 C C . ILE A 1 106 ? 8.696 1.135 -6.458 1.00 97.75 106 ILE A C 1
ATOM 868 O O . ILE A 1 106 ? 8.205 0.706 -7.505 1.00 97.75 106 ILE A O 1
ATOM 872 N N . ASP A 1 107 ? 9.178 2.370 -6.309 1.00 96.06 107 ASP A N 1
ATOM 873 C CA . ASP A 1 107 ? 9.220 3.432 -7.326 1.00 96.06 107 ASP A CA 1
ATOM 874 C C . ASP A 1 107 ? 7.841 3.815 -7.892 1.00 96.06 107 ASP A C 1
ATOM 876 O O . ASP A 1 107 ? 7.739 4.511 -8.901 1.00 96.06 107 ASP A O 1
ATOM 880 N N . GLY A 1 108 ? 6.761 3.349 -7.261 1.00 95.12 108 GLY A N 1
ATOM 881 C CA . GLY A 1 108 ? 5.404 3.665 -7.682 1.00 95.12 108 GLY A CA 1
ATOM 882 C C . GLY A 1 108 ? 5.017 5.069 -7.244 1.00 95.12 108 GLY A C 1
ATOM 883 O O . GLY A 1 108 ? 5.166 5.418 -6.072 1.00 95.12 108 GLY A O 1
ATOM 884 N N . ASP A 1 109 ? 4.474 5.858 -8.163 1.00 94.06 109 ASP A N 1
ATOM 885 C CA . ASP A 1 109 ? 3.800 7.114 -7.841 1.00 94.06 109 ASP A CA 1
ATOM 886 C C . ASP A 1 109 ? 2.292 6.895 -7.595 1.00 94.06 109 ASP A C 1
ATOM 888 O O . ASP A 1 109 ? 1.793 5.765 -7.570 1.00 94.06 109 ASP A O 1
ATOM 892 N N . HIS A 1 110 ? 1.537 7.986 -7.437 1.00 92.81 110 HIS A N 1
ATOM 893 C CA . HIS A 1 110 ? 0.087 7.917 -7.240 1.00 92.81 110 HIS A CA 1
ATOM 894 C C . HIS A 1 110 ? -0.668 7.246 -8.397 1.00 92.81 110 HIS A C 1
ATOM 896 O O . HIS A 1 110 ? -1.717 6.645 -8.191 1.00 92.81 110 HIS A O 1
ATOM 902 N N . ALA A 1 111 ? -0.172 7.374 -9.628 1.00 92.38 111 ALA A N 1
ATOM 903 C CA . ALA A 1 111 ? -0.793 6.786 -10.812 1.00 92.38 111 ALA A CA 1
ATOM 904 C C . ALA A 1 111 ? -0.299 5.353 -11.083 1.00 92.38 111 ALA A C 1
ATOM 906 O O . ALA A 1 111 ? -0.751 4.720 -12.053 1.00 92.38 111 ALA A O 1
ATOM 907 N N . LEU A 1 112 ? 0.625 4.860 -10.245 1.00 92.88 112 LEU A N 1
ATOM 908 C CA . LEU A 1 112 ? 1.434 3.667 -10.475 1.00 92.88 112 LEU A CA 1
ATOM 909 C C . LEU A 1 112 ? 2.049 3.708 -11.877 1.00 92.88 112 LEU A C 1
ATOM 911 O O . LEU A 1 112 ? 1.918 2.768 -12.665 1.00 92.88 112 LEU A O 1
ATOM 915 N N . TRP A 1 113 ? 2.628 4.853 -12.231 1.00 93.31 113 TRP A N 1
ATOM 916 C CA . TRP A 1 113 ? 3.304 5.043 -13.500 1.00 93.31 113 TRP A CA 1
ATOM 917 C C . TRP A 1 113 ? 4.677 4.373 -13.470 1.00 93.31 113 TRP A C 1
ATOM 919 O O . TRP A 1 113 ? 5.502 4.659 -12.608 1.00 93.31 113 TRP A O 1
ATOM 929 N N . TYR A 1 114 ? 4.929 3.506 -14.450 1.00 94.62 114 TYR A N 1
ATOM 930 C CA . TYR A 1 114 ? 6.221 2.862 -14.656 1.00 94.62 114 TYR A CA 1
ATOM 931 C C . TYR A 1 114 ? 6.583 2.888 -16.137 1.00 94.62 114 TYR A C 1
ATOM 933 O O . TYR A 1 114 ? 5.717 2.692 -16.993 1.00 94.62 114 TYR A O 1
ATOM 941 N N . ASP A 1 115 ? 7.869 3.080 -16.415 1.00 91.81 115 ASP A N 1
ATOM 942 C CA . ASP A 1 115 ? 8.457 2.941 -17.743 1.00 91.81 115 ASP A CA 1
ATOM 943 C C . ASP A 1 115 ? 9.350 1.685 -17.759 1.00 91.81 115 ASP A C 1
ATOM 945 O O . ASP A 1 115 ? 10.133 1.490 -16.821 1.00 91.81 115 ASP A O 1
ATOM 949 N N . PRO A 1 116 ? 9.224 0.793 -18.757 1.00 94.75 116 PRO A N 1
ATOM 950 C CA . PRO A 1 116 ? 8.262 0.823 -19.863 1.00 94.75 116 PRO A CA 1
ATOM 951 C C . PRO A 1 116 ? 6.828 0.432 -19.438 1.00 94.75 116 PRO A C 1
ATOM 953 O O . PRO A 1 116 ? 6.651 -0.193 -18.391 1.00 94.75 116 PRO A O 1
ATOM 956 N N . PRO A 1 117 ? 5.780 0.709 -20.244 1.00 93.88 117 PRO A N 1
ATOM 957 C CA . PRO A 1 117 ? 4.390 0.380 -19.894 1.00 93.88 117 PRO A CA 1
ATOM 958 C C . PRO A 1 117 ? 4.152 -1.094 -19.526 1.00 93.88 117 PRO A C 1
ATOM 960 O O . PRO A 1 117 ? 3.322 -1.403 -18.677 1.00 93.88 117 PRO A O 1
ATOM 963 N N . GLN A 1 118 ? 4.924 -2.018 -20.100 1.00 94.75 118 GLN A N 1
ATOM 964 C CA . GLN A 1 118 ? 4.845 -3.443 -19.775 1.00 94.75 118 GLN A CA 1
ATOM 965 C C . GLN A 1 118 ? 5.225 -3.732 -18.313 1.00 94.75 118 GLN A C 1
ATOM 967 O O . GLN A 1 118 ? 4.644 -4.628 -17.701 1.00 94.75 118 GLN A O 1
ATOM 972 N N . LYS A 1 119 ? 6.158 -2.959 -17.733 1.00 96.25 119 LYS A N 1
ATOM 973 C CA . LYS A 1 119 ? 6.513 -3.032 -16.307 1.00 96.25 119 LYS A CA 1
ATOM 974 C C . LYS A 1 119 ? 5.316 -2.648 -15.442 1.00 96.25 119 LYS A C 1
ATOM 976 O O . LYS A 1 119 ? 4.999 -3.366 -14.495 1.00 96.25 119 LYS A O 1
ATOM 981 N N . ARG A 1 120 ? 4.598 -1.580 -15.812 1.00 96.12 120 ARG A N 1
ATOM 982 C CA . ARG A 1 120 ? 3.361 -1.160 -15.134 1.00 96.12 120 ARG A CA 1
ATOM 983 C C . ARG A 1 120 ? 2.311 -2.263 -15.152 1.00 96.12 120 ARG A C 1
ATOM 985 O O . ARG A 1 120 ? 1.809 -2.635 -14.095 1.00 96.12 120 ARG A O 1
ATOM 992 N N . ASP A 1 121 ? 2.002 -2.798 -16.330 1.00 96.25 121 ASP A N 1
ATOM 993 C CA . ASP A 1 121 ? 0.967 -3.824 -16.478 1.00 96.25 121 ASP A CA 1
ATOM 994 C C . ASP A 1 121 ? 1.305 -5.077 -15.664 1.00 96.25 121 ASP A C 1
ATOM 996 O O . ASP A 1 121 ? 0.461 -5.616 -14.947 1.00 96.25 121 ASP A O 1
ATOM 1000 N N . ALA A 1 122 ? 2.562 -5.518 -15.718 1.00 97.62 122 ALA A N 1
ATOM 1001 C CA . ALA A 1 122 ? 3.028 -6.677 -14.973 1.00 97.62 122 ALA A CA 1
ATOM 1002 C C . ALA A 1 122 ? 2.964 -6.463 -13.449 1.00 97.62 122 ALA A C 1
ATOM 1004 O O . ALA A 1 122 ? 2.460 -7.334 -12.736 1.00 97.62 122 ALA A O 1
ATOM 1005 N N . LEU A 1 123 ? 3.407 -5.307 -12.942 1.00 97.75 123 LEU A N 1
ATOM 1006 C CA . LEU A 1 123 ? 3.336 -4.979 -11.513 1.00 97.75 123 LEU A CA 1
ATOM 1007 C C . LEU A 1 123 ? 1.888 -4.864 -11.028 1.00 97.75 123 LEU A C 1
ATOM 1009 O O . LEU A 1 123 ? 1.538 -5.459 -10.011 1.00 97.75 123 LEU A O 1
ATOM 1013 N N . CYS A 1 124 ? 1.022 -4.166 -11.765 1.00 96.56 124 CYS A N 1
ATOM 1014 C CA . CYS A 1 124 ? -0.394 -4.029 -11.418 1.00 96.56 124 CYS A CA 1
ATOM 1015 C C . CYS A 1 124 ? -1.125 -5.380 -11.432 1.00 96.56 124 CYS A C 1
ATOM 1017 O O . CYS A 1 124 ? -1.937 -5.649 -10.545 1.00 96.56 124 CYS A O 1
ATOM 1019 N N . ASN A 1 125 ? -0.802 -6.264 -12.382 1.00 97.75 125 ASN A N 1
ATOM 1020 C CA . ASN A 1 125 ? -1.349 -7.620 -12.420 1.00 97.75 125 ASN A CA 1
ATOM 1021 C C . ASN A 1 125 ? -0.937 -8.436 -11.187 1.00 97.75 125 ASN A C 1
ATOM 1023 O O . ASN A 1 125 ? -1.783 -9.093 -10.577 1.00 97.75 125 ASN A O 1
ATOM 1027 N N . VAL A 1 126 ? 0.337 -8.379 -10.787 1.00 98.19 126 VAL A N 1
ATOM 1028 C CA . VAL A 1 126 ? 0.817 -9.059 -9.571 1.00 98.19 126 VAL A CA 1
ATOM 1029 C C . VAL A 1 126 ? 0.188 -8.451 -8.315 1.00 98.19 126 VAL A C 1
ATOM 1031 O O . VAL A 1 126 ? -0.269 -9.191 -7.446 1.00 98.19 126 VAL A O 1
ATOM 1034 N N . ALA A 1 127 ? 0.072 -7.125 -8.233 1.00 97.81 127 ALA A N 1
ATOM 1035 C CA . ALA A 1 127 ? -0.586 -6.445 -7.120 1.00 97.81 127 ALA A CA 1
ATOM 1036 C C . ALA A 1 127 ? -2.059 -6.872 -6.971 1.00 97.81 127 ALA A C 1
ATOM 1038 O O . ALA A 1 127 ? -2.516 -7.160 -5.864 1.00 97.81 127 ALA A O 1
ATOM 1039 N N . GLY A 1 128 ? -2.789 -6.989 -8.087 1.00 97.12 128 GLY A N 1
ATOM 1040 C CA . GLY A 1 128 ? -4.157 -7.508 -8.109 1.00 97.12 128 GLY A CA 1
ATOM 1041 C C . GLY A 1 128 ? -4.255 -8.957 -7.622 1.00 97.12 128 GLY A C 1
ATOM 1042 O O . GLY A 1 128 ? -5.148 -9.284 -6.839 1.00 97.12 128 GLY A O 1
ATOM 1043 N N . GLN A 1 129 ? -3.309 -9.818 -8.011 1.00 97.50 129 GLN A N 1
ATOM 1044 C CA . GLN A 1 129 ? -3.241 -11.202 -7.526 1.00 97.50 129 GLN A CA 1
ATOM 1045 C C . GLN A 1 129 ? -2.954 -11.271 -6.022 1.00 97.50 129 GLN A C 1
ATOM 1047 O O . GLN A 1 129 ? -3.631 -12.008 -5.306 1.00 97.50 129 GLN A O 1
ATOM 1052 N N . ILE A 1 130 ? -2.013 -10.467 -5.520 1.00 97.69 130 ILE A N 1
ATOM 1053 C CA . ILE A 1 130 ? -1.709 -10.372 -4.085 1.00 97.69 130 ILE A CA 1
ATOM 1054 C C . ILE A 1 130 ? -2.950 -9.919 -3.307 1.00 97.69 130 ILE A C 1
ATOM 1056 O O . ILE A 1 130 ? -3.284 -10.520 -2.286 1.00 97.69 130 ILE A O 1
ATOM 1060 N N . ALA A 1 131 ? -3.673 -8.913 -3.805 1.00 96.69 131 ALA A N 1
ATOM 1061 C CA . ALA A 1 131 ? -4.913 -8.449 -3.190 1.00 96.69 131 ALA A CA 1
ATOM 1062 C C . ALA A 1 131 ? -6.007 -9.532 -3.183 1.00 96.69 131 ALA A C 1
ATOM 1064 O O . ALA A 1 131 ? -6.690 -9.718 -2.173 1.00 96.69 131 ALA A O 1
ATOM 1065 N N . ALA A 1 132 ? -6.147 -10.291 -4.274 1.00 95.25 132 ALA A N 1
ATOM 1066 C CA . ALA A 1 132 ? -7.074 -11.417 -4.339 1.00 95.25 132 ALA A CA 1
ATOM 1067 C C . ALA A 1 132 ? -6.705 -12.521 -3.331 1.00 95.25 132 ALA A C 1
ATOM 1069 O O . ALA A 1 132 ? -7.579 -13.027 -2.626 1.00 95.25 132 ALA A O 1
ATOM 1070 N N . MET A 1 133 ? -5.416 -12.853 -3.203 1.00 94.44 133 MET A N 1
ATOM 1071 C CA . MET A 1 133 ? -4.928 -13.823 -2.217 1.00 94.44 133 MET A CA 1
ATOM 1072 C C . MET A 1 133 ? -5.183 -13.353 -0.783 1.00 94.44 133 MET A C 1
ATOM 1074 O O . MET A 1 133 ? -5.714 -14.116 0.021 1.00 94.44 133 MET A O 1
ATOM 1078 N N . TRP A 1 134 ? -4.878 -12.089 -0.485 1.00 96.44 134 TRP A N 1
ATOM 1079 C CA . TRP A 1 134 ? -5.131 -11.471 0.818 1.00 96.44 134 TRP A CA 1
ATOM 1080 C C . TRP A 1 134 ? -6.619 -11.503 1.202 1.00 96.44 134 TRP A C 1
ATOM 1082 O O . TRP A 1 134 ? -6.981 -11.750 2.359 1.00 96.44 134 TRP A O 1
ATOM 1092 N N . ASN A 1 135 ? -7.504 -11.303 0.221 1.00 91.88 135 ASN A N 1
ATOM 1093 C CA . ASN A 1 135 ? -8.943 -11.393 0.436 1.00 91.88 135 ASN A CA 1
ATOM 1094 C C . ASN A 1 135 ? -9.377 -12.811 0.847 1.00 91.88 135 ASN A C 1
ATOM 1096 O O . ASN A 1 135 ? -10.275 -12.962 1.679 1.00 91.88 135 ASN A O 1
ATOM 1100 N N . VAL A 1 136 ? -8.743 -13.850 0.299 1.00 93.19 136 VAL A N 1
ATOM 1101 C CA . VAL A 1 136 ? -9.021 -15.246 0.668 1.00 93.19 136 VAL A CA 1
ATOM 1102 C C . VAL A 1 136 ? -8.463 -15.562 2.056 1.00 93.19 136 VAL A C 1
ATOM 1104 O O . VAL A 1 136 ? -9.201 -16.051 2.911 1.00 93.19 136 VAL A O 1
ATOM 1107 N N . ALA A 1 137 ? -7.189 -15.255 2.300 1.00 91.75 137 ALA A N 1
ATOM 1108 C CA . ALA A 1 137 ? -6.518 -15.511 3.567 1.00 91.75 137 ALA A CA 1
ATOM 1109 C C . ALA A 1 137 ? -5.439 -14.459 3.844 1.00 91.75 137 ALA A C 1
ATOM 1111 O O . ALA A 1 137 ? -4.701 -14.048 2.952 1.00 91.75 137 ALA A O 1
ATOM 1112 N N . ARG A 1 138 ? -5.321 -14.059 5.109 1.00 94.44 138 ARG A N 1
ATOM 1113 C CA . ARG A 1 138 ? -4.317 -13.104 5.584 1.00 94.44 138 ARG A CA 1
ATOM 1114 C C . ARG A 1 138 ? -3.924 -13.440 7.012 1.00 94.44 138 ARG A C 1
ATOM 1116 O O . ARG A 1 138 ? -4.777 -13.825 7.813 1.00 94.44 138 ARG A O 1
ATOM 1123 N N . ASP A 1 139 ? -2.645 -13.285 7.312 1.00 94.50 139 ASP A N 1
ATOM 1124 C CA . ASP A 1 139 ? -2.124 -13.426 8.666 1.00 94.50 139 ASP A CA 1
ATOM 1125 C C . ASP A 1 139 ? -2.203 -12.058 9.371 1.00 94.50 139 ASP A C 1
ATOM 1127 O O . ASP A 1 139 ? -1.699 -11.073 8.822 1.00 94.50 139 ASP A O 1
ATOM 1131 N N . PRO A 1 140 ? -2.841 -11.953 10.553 1.00 93.81 140 PRO A N 1
ATOM 1132 C CA . PRO A 1 140 ? -2.923 -10.700 11.305 1.00 93.81 140 PRO A CA 1
ATOM 1133 C C . PRO A 1 140 ? -1.570 -10.176 11.809 1.00 93.81 140 PRO A C 1
ATOM 1135 O O . PRO A 1 140 ? -1.502 -9.016 12.210 1.00 93.81 140 PRO A O 1
ATOM 1138 N N . LEU A 1 141 ? -0.515 -10.995 11.814 1.00 94.94 141 LEU A N 1
ATOM 1139 C CA . LEU A 1 141 ? 0.823 -10.620 12.276 1.00 94.94 141 LEU A CA 1
ATOM 1140 C C . LEU A 1 141 ? 1.787 -10.278 11.136 1.00 94.94 141 LEU A C 1
ATOM 1142 O O . LEU A 1 141 ? 2.829 -9.682 11.399 1.00 94.94 141 LEU A O 1
ATOM 1146 N N . LEU A 1 142 ? 1.463 -10.638 9.890 1.00 97.00 142 LEU A N 1
ATOM 1147 C CA . LEU A 1 142 ? 2.308 -10.398 8.718 1.00 97.00 142 LEU A CA 1
ATOM 1148 C C . LEU A 1 142 ? 1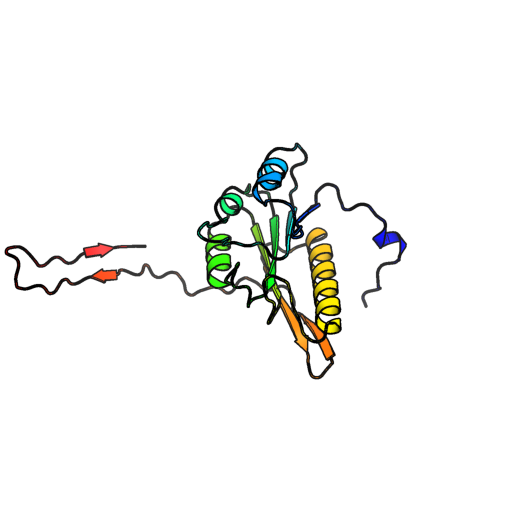.626 -9.385 7.796 1.00 97.00 142 LEU A C 1
ATOM 1150 O O . LEU A 1 142 ? 0.816 -9.741 6.938 1.00 97.00 142 LEU A O 1
ATOM 1154 N N . THR A 1 143 ? 1.922 -8.106 8.017 1.00 97.19 143 THR A N 1
ATOM 1155 C CA . THR A 1 143 ? 1.177 -6.983 7.435 1.00 97.19 143 THR A CA 1
ATOM 1156 C C . THR A 1 143 ? 1.905 -6.240 6.326 1.00 97.19 143 THR A C 1
ATOM 1158 O O . THR A 1 143 ? 1.272 -5.434 5.652 1.00 97.19 143 THR A O 1
ATOM 1161 N N . GLU A 1 144 ? 3.197 -6.490 6.110 1.00 97.56 144 GLU A N 1
ATOM 1162 C CA . GLU A 1 144 ? 4.000 -5.772 5.113 1.00 97.56 144 GLU A CA 1
ATOM 1163 C C . GLU A 1 144 ? 4.446 -6.695 3.981 1.00 97.56 144 GLU A C 1
ATOM 1165 O O . GLU A 1 144 ? 4.943 -7.793 4.228 1.00 97.56 144 GLU A O 1
ATOM 1170 N N . LEU A 1 145 ? 4.319 -6.235 2.742 1.00 98.06 145 LEU A N 1
ATOM 1171 C CA . LEU A 1 145 ? 4.865 -6.893 1.561 1.00 98.06 145 LEU A CA 1
ATOM 1172 C C . LEU A 1 145 ? 5.441 -5.835 0.626 1.00 98.06 145 LEU A C 1
ATOM 1174 O O . LEU A 1 145 ? 4.813 -4.805 0.389 1.00 98.06 145 LEU A O 1
ATOM 1178 N N . THR A 1 146 ? 6.609 -6.110 0.055 1.00 98.25 146 THR A N 1
ATOM 1179 C CA . THR A 1 146 ? 7.208 -5.254 -0.972 1.00 98.25 146 THR A CA 1
ATOM 1180 C C . THR A 1 146 ? 7.054 -5.904 -2.338 1.00 98.25 146 THR A C 1
ATOM 1182 O O . THR A 1 146 ? 7.359 -7.084 -2.493 1.00 98.25 146 THR A O 1
ATOM 1185 N N . LEU A 1 147 ? 6.597 -5.128 -3.318 1.00 98.38 147 LEU A N 1
ATOM 1186 C CA . LEU A 1 147 ? 6.491 -5.489 -4.727 1.00 98.38 147 LEU A CA 1
ATOM 1187 C C . LEU A 1 147 ? 7.341 -4.509 -5.539 1.00 98.38 147 LEU A C 1
ATOM 1189 O O . LEU A 1 147 ? 7.153 -3.300 -5.450 1.00 98.38 147 LEU A O 1
ATOM 1193 N N . GLY A 1 148 ? 8.268 -5.023 -6.332 1.00 97.88 148 GLY A N 1
ATOM 1194 C CA . GLY A 1 148 ? 9.158 -4.231 -7.169 1.00 97.88 148 GLY A CA 1
ATOM 1195 C C . GLY A 1 148 ? 9.457 -4.929 -8.486 1.00 97.88 148 GLY A C 1
ATOM 1196 O O . GLY A 1 148 ? 8.820 -5.918 -8.854 1.00 97.88 148 GLY A O 1
ATOM 1197 N N . TRP A 1 149 ? 10.431 -4.395 -9.210 1.00 98.06 149 TRP A N 1
ATOM 1198 C CA . TRP A 1 149 ? 10.858 -4.911 -10.502 1.00 98.06 149 TRP A CA 1
ATOM 1199 C C . TRP A 1 149 ? 12.325 -5.306 -10.449 1.00 98.06 149 TRP A C 1
ATOM 1201 O O . TRP A 1 149 ? 13.144 -4.572 -9.907 1.00 98.06 149 TRP A O 1
ATOM 1211 N N . ASP A 1 150 ? 12.648 -6.462 -11.014 1.00 97.06 150 ASP A N 1
ATOM 1212 C CA . ASP A 1 150 ? 14.027 -6.862 -11.262 1.00 97.06 150 ASP A CA 1
ATOM 1213 C C . ASP A 1 150 ? 14.399 -6.458 -12.691 1.00 97.06 150 ASP A C 1
ATOM 1215 O O . ASP A 1 150 ? 13.918 -7.058 -13.654 1.00 97.06 150 ASP A O 1
ATOM 1219 N N . ASP A 1 151 ? 15.237 -5.428 -12.836 1.00 94.56 151 ASP A N 1
ATOM 1220 C CA . ASP A 1 151 ? 15.677 -4.936 -14.145 1.00 94.56 151 ASP A CA 1
ATOM 1221 C C . ASP A 1 151 ? 16.566 -5.945 -14.892 1.00 94.56 151 ASP A C 1
ATOM 1223 O O . ASP A 1 151 ? 16.579 -5.953 -16.122 1.00 94.56 151 ASP A O 1
ATOM 1227 N N . ALA A 1 152 ? 17.280 -6.829 -14.184 1.00 95.88 152 ALA A N 1
ATOM 1228 C CA . ALA A 1 152 ? 18.136 -7.835 -14.811 1.00 95.88 152 ALA A CA 1
ATOM 1229 C C . ALA A 1 152 ? 17.312 -8.999 -15.378 1.00 95.88 152 ALA A C 1
ATOM 1231 O O . ALA A 1 152 ? 17.586 -9.477 -16.480 1.00 95.88 152 ALA A O 1
ATOM 1232 N N . ALA A 1 153 ? 16.296 -9.445 -14.637 1.00 95.88 153 ALA A N 1
ATOM 1233 C CA . ALA A 1 153 ? 15.387 -10.507 -15.069 1.00 95.88 153 ALA A CA 1
ATOM 1234 C C . ALA A 1 153 ? 14.179 -9.994 -15.877 1.00 95.88 153 ALA A C 1
ATOM 1236 O O . ALA A 1 153 ? 13.449 -10.798 -16.457 1.00 95.88 153 ALA A O 1
ATOM 1237 N N . ASN A 1 154 ? 13.972 -8.674 -15.929 1.00 95.81 154 ASN A N 1
ATOM 1238 C CA . ASN A 1 154 ? 12.860 -7.999 -16.597 1.00 95.81 154 ASN A CA 1
ATOM 1239 C C . ASN A 1 154 ? 11.483 -8.555 -16.181 1.00 95.81 154 ASN A C 1
ATOM 1241 O O . ASN A 1 154 ? 10.642 -8.880 -17.024 1.00 95.81 154 ASN A O 1
ATOM 1245 N N . GLN A 1 155 ? 11.269 -8.699 -14.870 1.00 97.56 155 GLN A N 1
ATOM 1246 C CA . GLN A 1 155 ? 10.038 -9.260 -14.305 1.00 97.56 155 GLN A CA 1
ATOM 1247 C C . GLN A 1 155 ? 9.711 -8.687 -12.914 1.00 97.56 155 GLN A C 1
ATOM 1249 O O . GLN A 1 155 ? 10.611 -8.212 -12.212 1.00 97.56 155 GLN A O 1
ATOM 1254 N N . PRO A 1 156 ? 8.444 -8.770 -12.462 1.00 98.00 156 PRO A N 1
ATOM 1255 C CA . PRO A 1 156 ? 8.081 -8.412 -11.097 1.00 98.00 156 PRO A CA 1
ATOM 1256 C C . PRO A 1 156 ? 8.748 -9.332 -10.074 1.00 98.00 156 PRO A C 1
ATOM 1258 O O . PRO A 1 156 ? 8.835 -10.545 -10.272 1.00 98.00 156 PRO A O 1
ATOM 1261 N N . THR A 1 157 ? 9.129 -8.766 -8.937 1.00 98.19 157 THR A N 1
ATOM 1262 C CA . THR A 1 157 ? 9.606 -9.501 -7.765 1.00 98.19 157 THR A CA 1
ATOM 1263 C C . THR A 1 157 ? 8.889 -9.012 -6.519 1.00 98.19 157 THR A C 1
ATOM 1265 O O . THR A 1 157 ? 8.505 -7.848 -6.418 1.00 98.19 157 THR A O 1
ATOM 1268 N N . TRP A 1 158 ? 8.665 -9.903 -5.558 1.00 98.12 158 TRP A N 1
ATOM 1269 C CA . TRP A 1 158 ? 8.011 -9.540 -4.306 1.00 98.12 158 TRP A CA 1
ATOM 1270 C C . TRP A 1 158 ? 8.522 -10.369 -3.137 1.00 98.12 158 TRP A C 1
ATOM 1272 O O . TRP A 1 158 ? 9.030 -11.480 -3.304 1.00 98.12 158 TRP A O 1
ATOM 1282 N N . THR A 1 159 ? 8.384 -9.817 -1.937 1.00 97.94 159 THR A N 1
ATOM 1283 C CA . THR A 1 159 ? 8.739 -10.504 -0.695 1.00 97.94 159 THR A CA 1
ATOM 1284 C C . THR A 1 159 ? 7.597 -11.396 -0.213 1.00 97.94 159 THR A C 1
ATOM 1286 O O . THR A 1 159 ? 6.443 -11.252 -0.619 1.00 97.94 159 THR A O 1
ATOM 1289 N N . ALA A 1 160 ? 7.891 -12.293 0.728 1.00 97.00 160 ALA A N 1
ATOM 1290 C CA . ALA A 1 160 ? 6.841 -12.834 1.584 1.00 97.00 160 ALA A CA 1
ATOM 1291 C C . ALA A 1 160 ? 6.210 -11.709 2.432 1.00 97.00 160 ALA A C 1
ATOM 1293 O O . ALA A 1 160 ? 6.816 -10.647 2.612 1.00 97.00 160 ALA A O 1
ATOM 1294 N N . TRP A 1 161 ? 5.015 -11.960 2.974 1.00 97.75 161 TRP A N 1
ATOM 1295 C CA . TRP A 1 161 ? 4.445 -11.107 4.016 1.00 97.75 161 TRP A CA 1
ATOM 1296 C C . TRP A 1 161 ? 5.338 -11.142 5.261 1.00 97.75 161 TRP A C 1
ATOM 1298 O O . TRP A 1 161 ? 5.760 -12.212 5.701 1.00 97.75 161 TRP A O 1
ATOM 1308 N N . MET A 1 162 ? 5.614 -9.976 5.832 1.00 96.62 162 MET A N 1
ATOM 1309 C CA . MET A 1 162 ? 6.481 -9.790 6.992 1.00 96.62 162 MET A CA 1
ATOM 1310 C C . MET A 1 162 ? 5.748 -9.041 8.098 1.00 96.62 162 MET A C 1
ATOM 1312 O O . MET A 1 162 ? 4.810 -8.282 7.846 1.00 96.62 162 MET A O 1
ATOM 1316 N N . ALA A 1 163 ? 6.199 -9.239 9.335 1.00 94.00 163 ALA A N 1
ATOM 1317 C CA . ALA A 1 163 ? 5.748 -8.425 10.451 1.00 94.00 163 ALA A CA 1
ATOM 1318 C C . ALA A 1 163 ? 6.123 -6.950 10.228 1.00 94.00 163 ALA A C 1
ATOM 1320 O O . ALA A 1 163 ? 7.167 -6.668 9.625 1.00 94.00 163 ALA A O 1
ATOM 1321 N N . PRO A 1 164 ? 5.305 -6.001 10.715 1.00 87.69 164 PRO A N 1
ATOM 1322 C CA . PRO A 1 164 ? 5.638 -4.592 10.618 1.00 87.69 164 PRO A CA 1
ATOM 1323 C C . PRO A 1 164 ? 6.969 -4.337 11.332 1.00 87.69 164 PRO A C 1
ATOM 1325 O O . PRO A 1 164 ? 7.204 -4.906 12.403 1.00 87.69 164 PRO A O 1
ATOM 1328 N N . PRO A 1 165 ? 7.851 -3.489 10.775 1.00 79.88 165 PRO A N 1
ATOM 1329 C CA . PRO A 1 165 ? 9.128 -3.204 11.403 1.00 79.88 165 PRO A CA 1
ATOM 1330 C C . PRO A 1 165 ? 8.871 -2.641 12.799 1.00 79.88 165 PRO A C 1
ATOM 1332 O O . PRO A 1 165 ? 8.264 -1.573 12.946 1.00 79.88 165 PRO A O 1
ATOM 1335 N N . THR A 1 166 ? 9.325 -3.366 13.822 1.00 70.44 166 THR A N 1
ATOM 1336 C CA . THR A 1 166 ? 9.314 -2.889 15.201 1.00 70.44 166 THR A CA 1
ATOM 1337 C C . THR A 1 166 ? 10.205 -1.659 15.241 1.00 70.44 166 THR A C 1
ATOM 1339 O O . THR A 1 166 ? 11.429 -1.763 15.153 1.00 70.44 166 THR A O 1
ATOM 1342 N N . GLY A 1 167 ? 9.591 -0.476 15.303 1.00 61.50 167 GLY A N 1
ATOM 1343 C CA . GLY A 1 167 ? 10.336 0.729 15.640 1.00 61.50 167 GLY A CA 1
ATOM 1344 C C . GLY A 1 167 ? 11.013 0.535 17.000 1.00 61.50 167 GLY A C 1
ATOM 1345 O O . GLY A 1 167 ? 10.572 -0.322 17.776 1.00 61.50 167 GLY A O 1
ATOM 1346 N N . PRO A 1 168 ? 12.060 1.313 17.318 1.00 52.69 168 PRO A N 1
ATOM 1347 C CA . PRO A 1 168 ? 12.535 1.357 18.693 1.00 52.69 168 PRO A CA 1
ATOM 1348 C C . PRO A 1 168 ? 11.336 1.630 19.621 1.00 52.69 168 PRO A C 1
ATOM 1350 O O . PRO A 1 168 ? 10.403 2.336 19.203 1.00 52.69 168 PRO A O 1
ATOM 1353 N N . PRO A 1 169 ? 11.313 1.067 20.845 1.00 50.00 169 PRO A N 1
ATOM 1354 C CA . PRO A 1 169 ? 10.335 1.460 21.849 1.00 50.00 169 PRO A CA 1
ATOM 1355 C C . PRO A 1 169 ? 10.258 2.985 21.856 1.00 50.00 169 PRO A C 1
ATOM 1357 O O . PRO A 1 169 ? 11.299 3.642 21.834 1.00 50.00 169 PRO A O 1
ATOM 1360 N N . ARG A 1 170 ? 9.047 3.555 21.814 1.00 52.34 170 ARG A N 1
ATOM 1361 C CA . ARG A 1 170 ? 8.881 4.989 22.061 1.00 52.34 170 ARG A CA 1
ATOM 1362 C C . ARG A 1 170 ? 9.389 5.246 23.476 1.00 52.34 170 ARG A C 1
ATOM 1364 O O . ARG A 1 170 ? 8.642 5.091 24.436 1.00 52.34 170 ARG A O 1
ATOM 1371 N N . GLU A 1 171 ? 10.662 5.586 23.614 1.00 49.38 171 GLU A N 1
ATOM 1372 C CA . GLU A 1 171 ? 11.135 6.251 24.812 1.00 49.38 171 GLU A CA 1
ATOM 1373 C C . GLU A 1 171 ? 10.370 7.570 24.871 1.00 49.38 171 GLU A C 1
ATOM 1375 O O . GLU A 1 171 ? 10.334 8.315 23.885 1.00 49.38 171 GLU A O 1
ATOM 1380 N N . ALA A 1 172 ? 9.687 7.811 25.992 1.00 51.69 172 ALA A N 1
ATOM 1381 C CA . ALA A 1 172 ? 9.011 9.072 26.250 1.00 51.69 172 ALA A CA 1
ATOM 1382 C C . ALA A 1 172 ? 10.031 10.195 26.031 1.00 51.69 172 ALA A C 1
ATOM 1384 O O . ALA A 1 172 ? 10.951 10.389 26.826 1.00 51.69 172 ALA A O 1
ATOM 1385 N N . THR A 1 173 ? 9.929 10.878 24.893 1.00 49.62 173 THR A N 1
ATOM 1386 C CA . THR A 1 173 ? 10.892 11.906 24.520 1.00 49.62 173 THR A CA 1
ATOM 1387 C C . THR A 1 173 ? 10.506 13.156 25.286 1.00 49.62 173 THR A C 1
ATOM 1389 O O . THR A 1 173 ? 9.660 13.930 24.847 1.00 49.62 173 THR A O 1
ATOM 1392 N N . THR A 1 174 ? 11.098 13.337 26.463 1.00 49.03 174 THR A N 1
ATOM 1393 C CA . THR A 1 174 ? 10.988 14.591 27.206 1.00 49.03 174 THR A CA 1
ATOM 1394 C C . THR A 1 174 ? 11.756 15.663 26.442 1.00 49.03 174 THR A C 1
ATOM 1396 O O . THR A 1 174 ? 12.988 15.686 26.451 1.00 49.03 174 THR A O 1
ATOM 1399 N N . ILE A 1 175 ? 11.039 16.565 25.775 1.00 59.72 175 ILE A N 1
ATOM 1400 C CA . ILE A 1 175 ? 11.649 17.753 25.174 1.00 59.72 175 ILE A CA 1
ATOM 1401 C C . ILE A 1 175 ? 11.815 18.786 26.285 1.00 59.72 175 ILE A C 1
ATOM 1403 O O . ILE A 1 175 ? 10.830 19.305 26.809 1.00 59.72 175 ILE A O 1
ATOM 1407 N N . ASN A 1 176 ? 13.064 19.088 26.640 1.00 55.75 176 ASN A N 1
ATOM 1408 C CA . ASN A 1 176 ? 13.388 20.195 27.532 1.00 55.75 176 ASN A CA 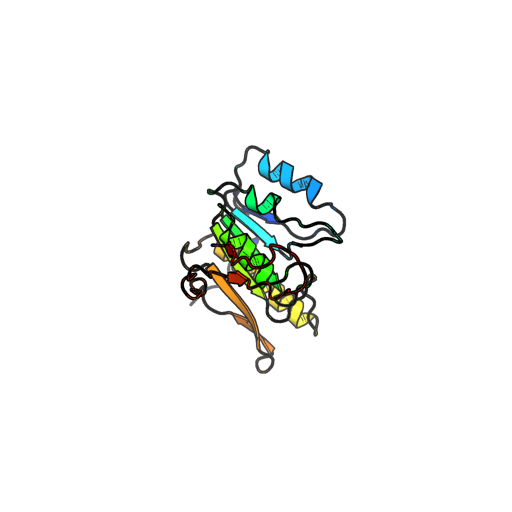1
ATOM 1409 C C . ASN A 1 176 ? 13.658 21.441 26.688 1.00 55.75 176 ASN A C 1
ATOM 1411 O O . ASN A 1 176 ? 14.687 21.532 26.019 1.00 55.75 176 ASN A O 1
ATOM 1415 N N . VAL A 1 177 ? 12.734 22.401 26.715 1.00 60.50 177 VAL A N 1
ATOM 1416 C CA . VAL A 1 177 ? 12.935 23.707 26.077 1.00 60.50 177 VAL A CA 1
ATOM 1417 C C . VAL A 1 177 ? 13.500 24.661 27.120 1.00 60.50 177 VAL A C 1
ATOM 1419 O O . VAL A 1 177 ? 12.835 24.955 28.112 1.00 60.50 177 VAL A O 1
ATOM 1422 N N . ASN A 1 178 ? 14.719 25.149 26.889 1.00 57.75 178 ASN A N 1
ATOM 1423 C CA . ASN A 1 178 ? 15.350 26.149 27.742 1.00 57.75 178 ASN A CA 1
ATOM 1424 C C . ASN A 1 178 ? 15.308 27.508 27.029 1.00 57.75 178 ASN A C 1
ATOM 1426 O O . ASN A 1 178 ? 15.971 27.703 26.008 1.00 57.75 178 ASN A O 1
ATOM 1430 N N . ILE A 1 179 ? 14.484 28.434 27.524 1.00 59.50 179 ILE A N 1
ATOM 1431 C CA . ILE A 1 179 ? 14.344 29.770 26.933 1.00 59.50 179 ILE A CA 1
ATOM 1432 C C . ILE A 1 179 ? 15.423 30.673 27.531 1.00 59.50 179 ILE A C 1
ATOM 1434 O O . ILE A 1 179 ? 15.261 31.234 28.612 1.00 59.50 179 ILE A O 1
ATOM 1438 N N . LEU A 1 180 ? 16.529 30.832 26.807 1.00 54.09 180 LEU A N 1
ATOM 1439 C CA . LEU A 1 180 ? 17.604 31.756 27.163 1.00 54.09 180 LEU A CA 1
ATOM 1440 C C . LEU A 1 180 ? 17.255 33.166 26.668 1.00 54.09 180 LEU A C 1
ATOM 1442 O O . LEU A 1 180 ? 17.768 33.611 25.645 1.00 54.09 180 LEU A O 1
ATOM 1446 N N . ASN A 1 181 ? 16.359 33.872 27.361 1.00 56.72 181 ASN A N 1
ATOM 1447 C CA . ASN A 1 181 ? 16.144 35.297 27.102 1.00 56.72 181 ASN A CA 1
ATOM 1448 C C . ASN A 1 181 ? 16.331 36.112 28.385 1.00 56.72 181 ASN A C 1
ATOM 1450 O O . ASN A 1 181 ? 15.444 36.191 29.228 1.00 56.72 181 ASN A O 1
ATOM 1454 N N . SER A 1 182 ? 17.501 36.736 28.514 1.00 54.91 182 SER A N 1
ATOM 1455 C CA . SER A 1 182 ? 17.928 37.523 29.678 1.00 54.91 182 SER A CA 1
ATOM 1456 C C . SER A 1 182 ? 17.287 38.918 29.774 1.00 54.91 182 SER A C 1
ATOM 1458 O O . SER A 1 182 ? 17.601 39.667 30.696 1.00 54.91 182 SER A O 1
ATOM 1460 N N . GLY A 1 183 ? 16.398 39.288 28.842 1.00 55.81 1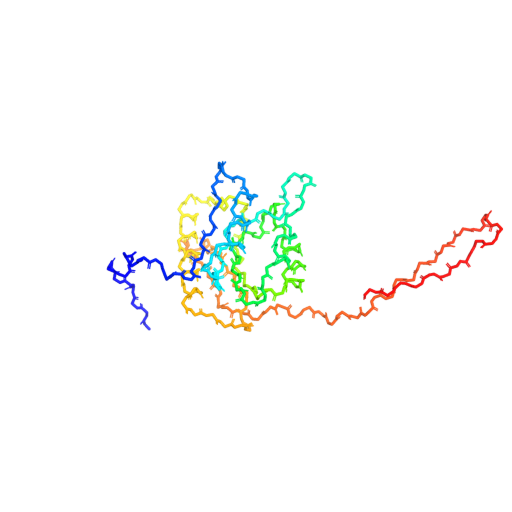83 GLY A N 1
ATOM 1461 C CA . GLY A 1 183 ? 15.816 40.634 28.755 1.00 55.81 183 GLY A CA 1
ATOM 1462 C C . GLY A 1 183 ? 14.446 40.843 29.417 1.00 55.81 183 GLY A C 1
ATOM 1463 O O . GLY A 1 183 ? 13.977 41.977 29.464 1.00 55.81 183 GLY A O 1
ATOM 1464 N N . LEU A 1 184 ? 13.779 39.796 29.916 1.00 53.91 184 LEU A N 1
ATOM 1465 C CA . LEU A 1 184 ? 12.438 39.894 30.513 1.00 53.91 184 LEU A CA 1
ATOM 1466 C C . LEU A 1 184 ? 12.499 39.689 32.031 1.00 53.91 184 LEU A C 1
ATOM 1468 O O . LEU A 1 184 ? 12.958 38.651 32.507 1.00 53.91 184 LEU A O 1
ATOM 1472 N N . HIS A 1 185 ? 11.999 40.663 32.799 1.00 50.09 185 HIS A N 1
ATOM 1473 C CA . HIS A 1 185 ? 11.795 40.523 34.245 1.00 50.09 185 HIS A CA 1
ATOM 1474 C C . HIS A 1 185 ? 10.808 39.366 34.496 1.00 50.09 185 HIS A C 1
ATOM 1476 O O . HIS A 1 185 ? 9.614 39.500 34.240 1.00 50.09 185 HIS A O 1
ATOM 1482 N N . GLY A 1 186 ? 11.334 38.218 34.940 1.00 57.41 186 GLY A N 1
ATOM 1483 C CA . GLY A 1 186 ? 10.590 36.967 35.147 1.00 57.41 186 GLY A CA 1
ATOM 1484 C C . GLY A 1 186 ? 10.824 35.859 34.103 1.00 57.41 186 GLY A C 1
ATOM 1485 O O . GLY A 1 186 ? 10.169 34.823 34.177 1.00 57.41 186 GLY A O 1
ATOM 1486 N N . GLY A 1 187 ? 11.726 36.038 33.130 1.00 43.97 187 GLY A N 1
ATOM 1487 C CA . GLY A 1 187 ? 11.937 35.093 32.026 1.00 43.97 187 GLY A CA 1
ATOM 1488 C C . GLY A 1 187 ? 13.038 34.058 32.277 1.00 43.97 187 GLY A C 1
ATOM 1489 O O . GLY A 1 187 ? 14.213 34.343 32.077 1.00 43.97 187 GLY A O 1
ATOM 1490 N N . GLY A 1 188 ? 12.650 32.844 32.663 1.00 49.91 188 GLY A N 1
ATOM 1491 C CA . GLY A 1 188 ? 13.540 31.685 32.766 1.00 49.91 188 GLY A CA 1
ATOM 1492 C C . GLY A 1 188 ? 12.779 30.485 33.317 1.00 49.91 188 GLY A C 1
ATOM 1493 O O . GLY A 1 188 ? 12.779 30.252 34.521 1.00 49.91 188 GLY A O 1
ATOM 1494 N N . GLY A 1 189 ? 12.063 29.771 32.450 1.00 55.75 189 GLY A N 1
ATOM 1495 C CA . GLY A 1 189 ? 11.284 28.592 32.820 1.00 55.75 189 GLY A CA 1
ATOM 1496 C C . GLY A 1 189 ? 11.717 27.387 32.001 1.00 55.75 189 GLY A C 1
ATOM 1497 O O . GLY A 1 189 ? 11.834 27.485 30.780 1.00 55.75 189 GLY A O 1
ATOM 1498 N N . ASN A 1 190 ? 11.935 26.259 32.675 1.00 51.00 190 ASN A N 1
ATOM 1499 C CA . ASN A 1 190 ? 12.031 24.963 32.018 1.00 51.00 190 ASN A CA 1
ATOM 1500 C C . ASN A 1 190 ? 10.621 24.406 31.864 1.00 51.00 190 ASN A C 1
ATOM 1502 O O . ASN A 1 190 ? 9.905 24.241 32.852 1.00 51.00 190 ASN A O 1
ATOM 1506 N N . PHE A 1 191 ? 10.247 24.091 30.631 1.00 57.59 191 PHE A N 1
ATOM 1507 C CA . PHE A 1 191 ? 9.026 23.353 30.347 1.00 57.59 191 PHE A CA 1
ATOM 1508 C C . PHE A 1 191 ? 9.416 21.974 29.839 1.00 57.59 191 PHE A C 1
ATOM 1510 O O . PHE A 1 191 ? 10.223 21.849 28.914 1.00 57.59 191 PHE A O 1
ATOM 1517 N N . SER A 1 192 ? 8.838 20.955 30.463 1.00 44.72 192 SER A N 1
ATOM 1518 C CA . SER A 1 192 ? 8.957 19.571 30.031 1.00 44.72 192 SER A CA 1
ATOM 1519 C C . SER A 1 192 ? 7.598 19.129 29.511 1.00 44.72 192 SER A C 1
ATOM 1521 O O . SER A 1 192 ? 6.599 19.203 30.227 1.00 44.72 192 SER A O 1
ATOM 1523 N N . PHE A 1 193 ? 7.564 18.675 28.264 1.00 49.50 193 PHE A N 1
ATOM 1524 C CA . PHE A 1 193 ? 6.383 18.066 27.662 1.00 49.50 193 PHE A CA 1
ATOM 1525 C C . PHE A 1 193 ? 6.663 16.577 27.460 1.00 49.50 193 PHE A C 1
ATOM 1527 O O . PHE A 1 193 ? 7.709 16.218 26.916 1.00 49.50 193 PHE A O 1
ATOM 1534 N N . GLY A 1 194 ? 5.749 15.725 27.925 1.00 44.53 194 GLY A N 1
ATOM 1535 C CA . GLY A 1 194 ? 5.730 14.301 27.590 1.00 44.53 194 GLY A CA 1
ATOM 1536 C C . GLY A 1 194 ? 4.815 14.063 26.390 1.00 44.53 194 GLY A C 1
ATOM 1537 O O . GLY A 1 194 ? 3.760 14.695 26.305 1.00 44.53 194 GLY A O 1
ATOM 1538 N N . ILE A 1 195 ? 5.219 13.176 25.478 1.00 57.72 195 ILE A N 1
ATOM 1539 C CA . ILE A 1 195 ? 4.431 12.734 24.314 1.00 57.72 195 ILE A CA 1
ATOM 1540 C C . ILE A 1 195 ? 4.277 11.218 24.361 1.00 57.72 195 ILE A C 1
ATOM 1542 O O . ILE A 1 195 ? 5.306 10.548 24.612 1.00 57.72 195 ILE A O 1
#

Foldseek 3Di:
DDDDDDPVVVPDDPPLQEDEDDDDPPDDPVVCLVVQVPDPPVNLEYEDELDQQDDPPDGDLVSQQPDDLSHEYEYEHECQEPRDHPVVVVVSCVNHSHQAAYEYEYPAYSVRDDPPVVQSVQQVVVSVVVVVVVSVDDDSQQRYKYWYADPVVRHIDIDDRHGDPDDPPPPFDFDWDFDPDPPDPVDTDTDTDTD

Radius of gyration: 21.32 Å; chains: 1; bounding box: 44×67×55 Å

pLDDT: mean 76.97, std 22.49, range [32.66, 98.38]

Sequence (195 aa):
MIRNPSPEEITRPPPRDLTLLAPSSSLSTRDWLPQVLFDTVEASKLVMFTYPLVRGLKERYEELLALHPNVDVLFVLGDSDPLCHEMHLKAIRQRMRARTWWVRMIDGDHALWYDPPQKRDALCNVAGQIAAMWNVARDPLLTELTLGWDDAANQPTWTAWMAPPTGPPREATTINVNILNSGLHGGGGNFSFGI